Protein AF-A0A812WI68-F1 (afdb_monomer_lite)

Organism: Symbiodinium pilosum (NCBI:txid2952)

Sequence (300 aa):
MTSKKSSVKVHDEKVVPFPKALSELQQVAQLTFKVDKMKLWHHGEHEIKFSKDYDRVRDGDLVEVWTNKRSPFPNLGSPLMQSTLHADFVHHSSFMPPPKAKKDDGSVLTEDQMNGKFEGATIYKEDYTEKPLSARLNHGSGGPNYAHHFLHHAGNNKFATTYTDHYVRHNLDDKTGPNVDIRSSTLTSMSKGRRFSATSSYDKDFNKASDRPTKIPDRHTGIGNDSTLTNAVRKCPFEAESIYQESYLEHPFCKEPGVKPMGAARGKHAFKGNSEYKEQYYKKGLAPRLRLRHHEQWEF

Foldseek 3Di:
DDDDDDDPDDWDKDKDFDDPFPVVVVVVVCVVVVADDWWKDWVNPDTDDDRVSVVPDDFATEIEIEGDPPPPPPCPDDPDPDDPVRVVDDPPPDDDPPPDDDPCPDDPDDPCNVPDDDPDDDPCVVVPDDDPPDDDDPPDDDPDPPPPDDPDPPPDPPVPDVVCVVDPPPDPPPPPPPPPDDPPPPPDPVNPPDDDPDDDVCCVVPVPPPPPPPPVPPPDPDPPPPDPCPVVNVPDPPPDDDVVVVVDDDDDDDDDPDDDDDDDDDDDDDDPDDDPCVVVDDDDDDRGMYMYIYDYDDDD

Secondary structure (DSSP, 8-state):
------------EEEEE--SSHHHHHHHHHHHHT-SSEEEEETTTEE--SHHHHTT--TT-EEEEEE----------------HHHHS----TT-PPPPPPP---S----HHHHHS---PPPHHHHHT-----------------TTSSSSSS-S--TT--HHHHHS----------S-------S--GGGTT-------HHHHHH---S-------------TT--S--HHHHHS------HHHHH-------PPP--PPPPPP----------HHHHH-S-PPPPPEEEEEEE-PPP-

pLDDT: mean 71.54, std 14.95, range [44.5, 97.5]

Structure (mmCIF, N/CA/C/O backbone):
data_AF-A0A812WI68-F1
#
_entry.id   AF-A0A812WI68-F1
#
loop_
_atom_site.group_PDB
_atom_site.id
_atom_site.type_symbol
_atom_site.label_atom_id
_atom_site.label_alt_id
_atom_site.label_comp_id
_atom_site.label_asym_id
_atom_site.label_entity_id
_atom_site.label_seq_id
_atom_site.pdbx_PDB_ins_code
_atom_site.Cartn_x
_atom_site.Cartn_y
_atom_site.Cartn_z
_atom_site.occupancy
_atom_site.B_iso_or_equiv
_atom_site.auth_seq_id
_atom_site.auth_comp_id
_atom_site.auth_asym_id
_atom_site.auth_atom_id
_atom_site.pdbx_PDB_model_num
ATOM 1 N N . MET A 1 1 ? 44.851 -37.073 -11.413 1.00 44.50 1 MET A N 1
ATOM 2 C CA . MET A 1 1 ? 44.283 -36.112 -12.383 1.00 44.50 1 MET A CA 1
ATOM 3 C C . MET A 1 1 ? 42.857 -35.788 -11.961 1.00 44.50 1 MET A C 1
ATOM 5 O O . MET A 1 1 ? 41.960 -36.581 -12.206 1.00 44.50 1 MET A O 1
ATOM 9 N N . THR A 1 2 ? 42.648 -34.695 -11.230 1.00 50.72 2 THR A N 1
ATOM 10 C CA . THR A 1 2 ? 41.312 -34.275 -10.783 1.00 50.72 2 THR A CA 1
ATOM 11 C C . THR A 1 2 ? 40.664 -33.422 -11.872 1.00 50.72 2 THR A C 1
ATOM 13 O O . THR A 1 2 ? 41.116 -32.321 -12.178 1.00 50.72 2 THR A O 1
ATOM 16 N N . SER A 1 3 ? 39.622 -33.964 -12.502 1.00 47.12 3 SER A N 1
ATOM 17 C CA . SER A 1 3 ? 38.819 -33.258 -13.501 1.00 47.12 3 SER A CA 1
ATOM 18 C C . SER A 1 3 ? 38.067 -32.106 -12.829 1.00 47.12 3 SER A C 1
ATOM 20 O O . SER A 1 3 ? 37.168 -32.327 -12.014 1.00 47.12 3 SER A O 1
ATOM 22 N N . LYS A 1 4 ? 38.461 -30.863 -13.131 1.00 59.62 4 LYS A N 1
ATOM 23 C CA . LYS A 1 4 ? 37.708 -29.667 -12.744 1.00 59.62 4 LYS A CA 1
ATOM 24 C C . LYS A 1 4 ? 36.431 -29.633 -13.583 1.00 59.62 4 LYS A C 1
ATOM 26 O O . LYS A 1 4 ? 36.473 -29.263 -14.751 1.00 59.62 4 LYS A O 1
ATOM 31 N N . LYS A 1 5 ? 35.295 -30.014 -12.994 1.00 59.34 5 LYS A N 1
ATOM 32 C CA . LYS A 1 5 ? 33.974 -29.743 -13.575 1.00 59.34 5 LYS A CA 1
ATOM 33 C C . LYS A 1 5 ? 33.794 -28.225 -13.638 1.00 59.34 5 LYS A C 1
ATOM 35 O O . LYS A 1 5 ? 33.618 -27.585 -12.604 1.00 59.34 5 LYS A O 1
ATOM 40 N N . SER A 1 6 ? 33.868 -27.645 -14.832 1.00 59.16 6 SER A N 1
ATOM 41 C CA . SER A 1 6 ? 33.444 -26.269 -15.069 1.00 59.16 6 SER A CA 1
ATOM 42 C C . SER A 1 6 ? 31.931 -26.204 -14.867 1.00 59.16 6 SER A C 1
ATOM 44 O O . SER A 1 6 ? 31.157 -26.711 -15.676 1.00 59.16 6 SER A O 1
ATOM 46 N N . SER A 1 7 ? 31.481 -25.621 -13.754 1.00 61.16 7 SER A N 1
ATOM 47 C CA . SER A 1 7 ? 30.063 -25.308 -13.602 1.00 61.16 7 SER A CA 1
ATOM 48 C C . SER A 1 7 ? 29.726 -24.205 -14.601 1.00 61.16 7 SER A C 1
ATOM 50 O O . SER A 1 7 ? 30.165 -23.063 -14.439 1.00 61.16 7 SER A O 1
ATOM 52 N N . VAL A 1 8 ? 28.978 -24.539 -15.647 1.00 66.06 8 VAL A N 1
ATOM 53 C CA . VAL A 1 8 ? 28.403 -23.540 -16.546 1.00 66.06 8 VAL A CA 1
ATOM 54 C C . VAL A 1 8 ? 27.404 -22.735 -15.719 1.00 66.06 8 VAL A C 1
ATOM 56 O O . VAL A 1 8 ? 26.357 -23.251 -15.331 1.00 66.06 8 VAL A O 1
ATOM 59 N N . LYS A 1 9 ? 27.753 -21.492 -15.378 1.00 66.12 9 LYS A N 1
ATOM 60 C CA . LYS A 1 9 ? 26.816 -20.576 -14.730 1.00 66.12 9 LYS A CA 1
ATOM 61 C C . LYS A 1 9 ? 25.792 -20.163 -15.780 1.00 66.12 9 LYS A C 1
ATOM 63 O O . LYS A 1 9 ? 26.144 -19.572 -16.799 1.00 66.12 9 LYS A O 1
ATOM 68 N N . VAL A 1 10 ? 24.537 -20.522 -15.547 1.00 69.88 10 VAL A N 1
ATOM 69 C CA . VAL A 1 10 ? 23.414 -20.017 -16.334 1.00 69.88 10 VAL A CA 1
ATOM 70 C C . VAL A 1 10 ? 23.259 -18.549 -15.955 1.00 69.88 10 VAL A C 1
ATOM 72 O O . VAL A 1 10 ? 23.038 -18.234 -14.790 1.00 69.88 10 VAL A O 1
ATOM 75 N N . HIS A 1 11 ? 23.470 -17.652 -16.913 1.00 78.00 11 HIS A N 1
ATOM 76 C CA . HIS A 1 11 ? 23.227 -16.231 -16.708 1.00 78.00 11 HIS A CA 1
ATOM 77 C C . HIS A 1 11 ? 21.769 -15.928 -17.028 1.00 78.00 11 HIS A C 1
ATOM 79 O O . HIS A 1 11 ? 21.289 -16.307 -18.096 1.00 78.00 11 HIS A O 1
ATOM 85 N N . ASP A 1 12 ? 21.093 -15.208 -16.138 1.00 85.31 12 ASP A N 1
ATOM 86 C CA . ASP A 1 12 ? 19.745 -14.717 -16.399 1.00 85.31 12 ASP A CA 1
ATOM 87 C C . ASP A 1 12 ? 19.811 -13.600 -17.452 1.00 85.31 12 ASP A C 1
ATOM 89 O O . ASP A 1 12 ? 20.224 -12.469 -17.169 1.00 85.31 12 ASP A O 1
ATOM 93 N N . GLU A 1 13 ? 19.430 -13.932 -18.686 1.00 89.44 13 GLU A N 1
ATOM 94 C CA . GLU A 1 13 ? 19.264 -12.990 -19.794 1.00 89.44 13 GLU A CA 1
ATOM 95 C C . GLU A 1 13 ? 17.787 -12.602 -19.919 1.00 89.44 13 GLU A C 1
ATOM 97 O O . GLU A 1 13 ? 16.899 -13.455 -19.983 1.00 89.44 13 GLU A O 1
ATOM 102 N N . LYS A 1 14 ? 17.504 -11.299 -19.942 1.00 91.44 14 LYS A N 1
ATOM 103 C CA . LYS A 1 14 ? 16.152 -10.750 -20.050 1.00 91.44 14 LYS A CA 1
ATOM 104 C C . LYS A 1 14 ? 16.095 -9.694 -21.140 1.00 91.44 14 LYS A C 1
ATOM 106 O O . LYS A 1 14 ? 16.898 -8.769 -21.170 1.00 91.44 14 LYS A O 1
ATOM 111 N N . VAL A 1 15 ? 15.116 -9.823 -22.028 1.00 91.06 15 VAL A N 1
ATOM 112 C CA . VAL A 1 15 ? 14.881 -8.869 -23.116 1.00 91.06 15 VAL A CA 1
ATOM 113 C C . VAL A 1 15 ? 13.915 -7.791 -22.635 1.00 91.06 15 VAL A C 1
ATOM 115 O O . VAL A 1 15 ? 12.835 -8.100 -22.135 1.00 91.06 15 VAL A O 1
ATOM 118 N N . VAL A 1 16 ? 14.301 -6.531 -22.790 1.00 91.56 16 VAL A N 1
ATOM 119 C CA . VAL A 1 16 ? 13.611 -5.356 -22.249 1.00 91.56 16 VAL A CA 1
ATOM 120 C C . VAL A 1 16 ? 13.379 -4.338 -23.374 1.00 91.56 16 VAL A C 1
ATOM 122 O O . VAL A 1 16 ? 14.219 -4.244 -24.265 1.00 91.56 16 VAL A O 1
ATOM 125 N N . PRO A 1 17 ? 12.263 -3.580 -23.400 1.00 89.88 17 PRO A N 1
ATOM 126 C CA . PRO A 1 17 ? 12.090 -2.482 -24.356 1.00 89.88 17 PRO A CA 1
ATOM 127 C C . PRO A 1 17 ? 13.227 -1.455 -24.261 1.00 89.88 17 PRO A C 1
ATOM 129 O O . PRO A 1 17 ? 13.708 -1.166 -23.167 1.00 89.88 17 PRO A O 1
ATOM 132 N N . PHE A 1 18 ? 13.645 -0.900 -25.399 1.00 93.19 18 PHE A N 1
ATOM 133 C CA . PHE A 1 18 ? 14.723 0.087 -25.461 1.00 93.19 18 PHE A CA 1
ATOM 134 C C . PHE A 1 18 ? 14.308 1.388 -24.738 1.00 93.19 18 PHE A C 1
ATOM 136 O O . PHE A 1 18 ? 13.353 2.043 -25.171 1.00 93.19 18 PHE A O 1
ATOM 143 N N . PRO A 1 19 ? 14.980 1.764 -23.636 1.00 93.06 19 PRO A N 1
ATOM 144 C CA . PRO A 1 19 ? 14.669 2.972 -22.883 1.00 93.06 19 PRO A CA 1
ATOM 145 C C . PRO A 1 19 ? 15.077 4.239 -23.642 1.00 93.06 19 PRO A C 1
ATOM 147 O O . PRO A 1 19 ? 15.980 4.231 -24.480 1.00 93.06 19 PRO A O 1
ATOM 150 N N . LYS A 1 20 ? 14.432 5.365 -23.334 1.00 94.00 20 LYS A N 1
ATOM 151 C CA . LYS A 1 20 ? 14.778 6.665 -23.933 1.00 94.00 20 LYS A CA 1
ATOM 152 C C . LYS A 1 20 ? 15.934 7.348 -23.208 1.00 94.00 20 LYS A C 1
ATOM 154 O O . LYS A 1 20 ? 16.618 8.170 -23.809 1.00 94.00 20 LYS A O 1
ATOM 159 N N . ALA A 1 21 ? 16.140 7.023 -21.933 1.00 96.62 21 ALA A N 1
ATOM 160 C CA . ALA A 1 21 ? 17.147 7.648 -21.084 1.00 96.62 21 ALA A CA 1
ATOM 161 C C . ALA A 1 21 ? 17.881 6.630 -20.201 1.00 96.62 21 ALA A C 1
ATOM 163 O O . ALA A 1 21 ? 17.346 5.578 -19.846 1.00 96.62 21 ALA A O 1
ATOM 164 N N . LEU A 1 22 ? 19.093 6.989 -19.766 1.00 96.25 22 LEU A N 1
ATOM 165 C CA . LEU A 1 22 ? 19.898 6.168 -18.858 1.00 96.25 22 LEU A CA 1
ATOM 166 C C . LEU A 1 22 ? 19.190 5.896 -17.519 1.00 96.25 22 LEU A C 1
ATOM 168 O O . LEU A 1 22 ? 19.299 4.798 -16.982 1.00 96.25 22 LEU A O 1
ATOM 172 N N . SER A 1 23 ? 18.448 6.870 -16.987 1.00 96.69 23 SER A N 1
ATOM 173 C CA . SER A 1 23 ? 17.676 6.706 -15.748 1.00 96.69 23 SER A CA 1
ATOM 174 C C . SER A 1 23 ? 16.586 5.640 -15.884 1.00 96.69 23 SER A C 1
ATOM 176 O O . SER A 1 23 ? 16.382 4.855 -14.961 1.00 96.69 23 SER A O 1
ATOM 178 N N . GLU A 1 24 ? 15.931 5.562 -17.046 1.00 96.06 24 GLU A N 1
ATOM 179 C CA . GLU A 1 24 ? 14.948 4.517 -17.346 1.00 96.06 24 GLU A CA 1
ATOM 180 C C . GLU A 1 24 ? 15.627 3.148 -17.451 1.00 96.06 24 GLU A C 1
ATOM 182 O O . GLU A 1 24 ? 15.147 2.187 -16.854 1.00 96.06 24 GLU A O 1
ATOM 187 N N . LEU A 1 25 ? 16.779 3.054 -18.136 1.00 95.94 25 LEU A N 1
ATOM 188 C CA . LEU A 1 25 ? 17.563 1.812 -18.190 1.00 95.94 25 LEU A CA 1
ATOM 189 C C . LEU A 1 25 ? 17.926 1.331 -16.782 1.00 95.94 25 LEU A C 1
ATOM 191 O O . LEU A 1 25 ? 17.786 0.147 -16.470 1.00 95.94 25 LEU A O 1
ATOM 195 N N . GLN A 1 26 ? 18.366 2.258 -15.928 1.00 95.75 26 GLN A N 1
ATOM 196 C CA . GLN A 1 26 ? 18.709 1.961 -14.546 1.00 95.75 26 GLN A CA 1
ATOM 197 C C . GLN A 1 26 ? 17.484 1.483 -13.760 1.00 95.75 26 GLN A C 1
ATOM 199 O O . GLN A 1 26 ? 17.531 0.432 -13.130 1.00 95.75 26 GLN A O 1
ATOM 204 N N . GLN A 1 27 ? 16.358 2.186 -13.842 1.00 95.69 27 GLN A N 1
ATOM 205 C CA . GLN A 1 27 ? 15.135 1.783 -13.150 1.00 95.69 27 GLN A CA 1
ATOM 206 C C . GLN A 1 27 ? 14.653 0.400 -13.604 1.00 95.69 27 GLN A C 1
ATOM 208 O O . GLN A 1 27 ? 14.297 -0.441 -12.775 1.00 95.69 27 GLN A O 1
ATOM 213 N N . VAL A 1 28 ? 14.669 0.129 -14.911 1.00 95.50 28 VAL A N 1
ATOM 214 C CA . VAL A 1 28 ? 14.217 -1.160 -15.435 1.00 95.50 28 VAL A CA 1
ATOM 215 C C . VAL A 1 28 ? 15.160 -2.285 -15.020 1.00 95.50 28 VAL A C 1
ATOM 217 O O . VAL A 1 28 ? 14.680 -3.330 -14.579 1.00 95.50 28 VAL A O 1
ATOM 220 N N . ALA A 1 29 ? 16.477 -2.087 -15.079 1.00 93.88 29 ALA A N 1
ATOM 221 C CA . ALA A 1 29 ? 17.431 -3.070 -14.569 1.00 93.88 29 ALA A CA 1
ATOM 222 C C . ALA A 1 29 ? 17.267 -3.290 -13.050 1.00 93.88 29 ALA A C 1
ATOM 224 O O . ALA A 1 29 ? 17.263 -4.439 -12.600 1.00 93.88 29 ALA A O 1
ATOM 225 N N . GLN A 1 30 ? 17.018 -2.227 -12.275 1.00 93.81 30 GLN A N 1
ATOM 226 C CA . GLN A 1 30 ? 16.765 -2.297 -10.833 1.00 93.81 30 GLN A CA 1
ATOM 227 C C . GLN A 1 30 ? 15.534 -3.152 -10.511 1.00 93.81 30 GLN A C 1
ATOM 229 O O . GLN A 1 30 ? 15.605 -4.055 -9.680 1.00 93.81 30 GLN A O 1
ATOM 234 N N . LEU A 1 31 ? 14.417 -2.913 -11.205 1.00 92.75 31 LEU A N 1
ATOM 235 C CA . LEU A 1 31 ? 13.175 -3.676 -11.040 1.00 92.75 31 LEU A CA 1
ATOM 236 C C . LEU A 1 31 ? 13.328 -5.129 -11.504 1.00 92.75 31 LEU A C 1
ATOM 238 O O . LEU A 1 31 ? 12.802 -6.052 -10.882 1.00 92.75 31 LEU A O 1
ATOM 242 N N . THR A 1 32 ? 14.071 -5.334 -12.589 1.00 93.06 32 THR A N 1
ATOM 243 C CA . THR A 1 32 ? 14.237 -6.640 -13.233 1.00 93.06 32 THR A CA 1
ATOM 244 C C . THR A 1 32 ? 15.097 -7.599 -12.409 1.00 93.06 32 THR A C 1
ATOM 246 O O . THR A 1 32 ? 14.813 -8.804 -12.388 1.00 93.06 32 THR A O 1
ATOM 249 N N . PHE A 1 33 ? 16.130 -7.076 -11.742 1.00 91.00 33 PHE A N 1
ATOM 250 C CA . PHE A 1 33 ? 17.094 -7.856 -10.957 1.00 91.00 33 PHE A CA 1
ATOM 251 C C . PHE A 1 33 ? 16.999 -7.619 -9.440 1.00 91.00 33 PHE A C 1
ATOM 253 O O . PHE A 1 33 ? 17.709 -8.280 -8.690 1.00 91.00 33 PHE A O 1
ATOM 260 N N . LYS A 1 34 ? 16.103 -6.733 -8.978 1.00 90.50 34 LYS A N 1
ATOM 261 C CA . LYS A 1 34 ? 15.856 -6.411 -7.557 1.00 90.50 34 LYS A CA 1
ATOM 262 C C . LYS A 1 34 ? 17.136 -6.035 -6.794 1.00 90.50 34 LYS A C 1
ATOM 264 O O . LYS A 1 34 ? 17.417 -6.583 -5.731 1.00 90.50 34 LYS A O 1
ATOM 269 N N . VAL A 1 35 ? 17.926 -5.120 -7.354 1.00 88.31 35 VAL A N 1
ATOM 270 C CA . VAL A 1 35 ? 19.256 -4.751 -6.834 1.00 88.31 35 VAL A CA 1
ATOM 271 C C . VAL A 1 35 ? 19.379 -3.258 -6.573 1.00 88.31 35 VAL A C 1
ATOM 273 O O . VAL A 1 35 ? 19.146 -2.470 -7.470 1.00 88.31 35 VAL A O 1
ATOM 276 N N . ASP A 1 36 ? 19.804 -2.855 -5.374 1.00 84.88 36 ASP A N 1
ATOM 277 C CA . ASP A 1 36 ? 19.891 -1.428 -5.009 1.00 84.88 36 ASP A CA 1
ATOM 278 C C . ASP A 1 36 ? 21.112 -0.713 -5.598 1.00 84.88 36 ASP A C 1
ATOM 280 O O . ASP A 1 36 ? 21.063 0.474 -5.913 1.00 84.88 36 ASP A O 1
ATOM 284 N N . LYS A 1 37 ? 22.236 -1.424 -5.728 1.00 89.06 37 LYS A N 1
ATOM 285 C CA . LYS A 1 37 ? 23.489 -0.885 -6.267 1.00 89.06 37 LYS A CA 1
ATOM 286 C C . LYS A 1 37 ? 23.975 -1.770 -7.402 1.00 89.06 37 LYS A C 1
ATOM 288 O O . LYS A 1 37 ? 24.308 -2.937 -7.194 1.00 89.06 37 LYS A O 1
ATOM 293 N N . MET A 1 38 ? 24.066 -1.190 -8.590 1.00 92.81 38 MET A N 1
ATOM 294 C CA . MET A 1 38 ? 24.510 -1.882 -9.793 1.00 92.81 38 MET A CA 1
ATOM 295 C C . MET A 1 38 ? 25.412 -0.995 -10.645 1.00 92.81 38 MET A C 1
ATOM 297 O O . MET A 1 38 ? 25.380 0.232 -10.547 1.00 92.81 38 MET A O 1
ATOM 301 N N . LYS A 1 39 ? 26.208 -1.644 -11.487 1.00 95.00 39 LYS A N 1
ATOM 302 C CA . LYS A 1 39 ? 26.981 -1.031 -12.561 1.00 95.00 39 LYS A CA 1
ATOM 303 C C . LYS A 1 39 ? 26.503 -1.619 -13.877 1.00 95.00 39 LYS A C 1
ATOM 305 O O . LYS A 1 39 ? 26.278 -2.824 -13.962 1.00 95.00 39 LYS A O 1
ATOM 310 N N . LEU A 1 40 ? 26.335 -0.774 -14.881 1.00 95.81 40 LEU A N 1
ATOM 311 C CA . LEU A 1 40 ? 25.913 -1.190 -16.212 1.00 95.81 40 LEU A CA 1
ATOM 312 C C . LEU A 1 40 ? 27.133 -1.193 -17.123 1.00 95.81 40 LEU A C 1
ATOM 314 O O . LEU A 1 40 ? 27.884 -0.221 -17.130 1.00 95.81 40 LEU A O 1
ATOM 318 N N . TRP A 1 41 ? 27.322 -2.269 -17.875 1.00 96.56 41 TRP A N 1
ATOM 319 C CA . TRP A 1 41 ? 28.417 -2.410 -18.828 1.00 96.56 41 TRP A CA 1
ATOM 320 C C . TRP A 1 41 ? 27.862 -2.685 -20.218 1.00 96.56 41 TRP A C 1
ATOM 322 O O . TRP A 1 41 ? 27.062 -3.598 -20.404 1.00 96.56 41 TRP A O 1
ATOM 332 N N . HIS A 1 42 ? 28.286 -1.907 -21.205 1.00 95.94 42 HIS A N 1
ATOM 333 C CA . HIS A 1 42 ? 27.976 -2.153 -22.611 1.00 95.94 42 HIS A CA 1
ATOM 334 C C . HIS A 1 42 ? 28.989 -3.154 -23.170 1.00 95.94 42 HIS A C 1
ATOM 336 O O . HIS A 1 42 ? 30.194 -2.903 -23.095 1.00 95.94 42 HIS A O 1
ATOM 342 N N . HIS A 1 43 ? 28.511 -4.311 -23.645 1.00 91.50 43 HIS A N 1
ATOM 343 C CA . HIS A 1 43 ? 29.341 -5.415 -24.162 1.00 91.50 43 HIS A CA 1
ATOM 344 C C . HIS A 1 43 ? 30.486 -5.887 -23.238 1.00 91.50 43 HIS A C 1
ATOM 346 O O . HIS A 1 43 ? 31.445 -6.490 -23.704 1.00 91.50 43 HIS A O 1
ATOM 352 N N . GLY A 1 44 ? 30.407 -5.613 -21.932 1.00 88.12 44 GLY A N 1
ATOM 353 C CA . GLY A 1 44 ? 31.467 -5.948 -20.974 1.00 88.12 44 GLY A CA 1
ATOM 354 C C . GLY A 1 44 ? 32.729 -5.073 -21.060 1.00 88.12 44 GLY A C 1
ATOM 355 O O . GLY A 1 44 ? 33.654 -5.285 -20.280 1.00 88.12 44 GLY A O 1
ATOM 356 N N . GLU A 1 45 ? 32.782 -4.074 -21.949 1.00 92.25 45 GLU A N 1
ATOM 357 C CA . GLU A 1 45 ? 33.978 -3.238 -22.167 1.00 92.25 45 GLU A CA 1
ATOM 358 C C . GLU A 1 45 ? 33.862 -1.843 -21.541 1.00 92.25 45 GLU A C 1
ATOM 360 O O . GLU A 1 45 ? 34.835 -1.309 -21.002 1.00 92.25 45 GLU A O 1
ATOM 365 N N . HIS A 1 46 ? 32.671 -1.240 -21.593 1.00 95.94 46 HIS A N 1
ATOM 366 C CA . HIS A 1 46 ? 32.468 0.151 -21.191 1.00 95.94 46 HIS A CA 1
ATOM 367 C C . HIS A 1 46 ? 31.412 0.289 -20.094 1.00 95.94 46 HIS A C 1
ATOM 369 O O . HIS A 1 46 ? 30.245 -0.040 -20.294 1.00 95.94 46 HIS A O 1
ATOM 375 N N . GLU A 1 47 ? 31.817 0.821 -18.938 1.00 96.50 47 GLU A N 1
ATOM 376 C CA . GLU A 1 47 ? 30.904 1.141 -17.838 1.00 96.50 47 GLU A CA 1
ATOM 377 C C . GLU A 1 47 ? 30.059 2.374 -18.200 1.00 96.50 47 GLU A C 1
ATOM 379 O O . GLU A 1 47 ? 30.591 3.466 -18.403 1.00 96.50 47 GLU A O 1
ATOM 384 N N . ILE A 1 48 ? 28.737 2.209 -18.252 1.00 96.94 48 ILE A N 1
ATOM 385 C CA . ILE A 1 48 ? 27.778 3.274 -18.555 1.00 96.94 48 ILE A CA 1
ATOM 386 C C . ILE A 1 48 ? 27.494 4.046 -17.261 1.00 96.94 48 ILE A C 1
ATOM 388 O O . ILE A 1 48 ? 26.680 3.614 -16.436 1.00 96.94 48 ILE A O 1
ATOM 392 N N . LYS A 1 49 ? 28.170 5.183 -17.060 1.00 96.12 49 LYS A N 1
ATOM 393 C CA . LYS A 1 49 ? 27.990 6.029 -15.860 1.00 96.12 49 LYS A CA 1
ATOM 394 C C . LYS A 1 49 ? 27.167 7.270 -16.140 1.00 96.12 49 LYS A C 1
ATOM 396 O O . LYS A 1 49 ? 26.351 7.667 -15.310 1.00 96.12 49 LYS A O 1
ATOM 401 N N . PHE A 1 50 ? 27.408 7.895 -17.284 1.00 97.50 50 PHE A N 1
ATOM 402 C CA . PHE A 1 50 ? 26.845 9.188 -17.635 1.00 97.50 50 PHE A CA 1
ATOM 403 C C . PHE A 1 50 ? 25.922 9.064 -18.844 1.00 97.50 50 PHE A C 1
ATOM 405 O O . PHE A 1 50 ? 26.041 8.145 -19.649 1.00 97.50 50 PHE A O 1
ATOM 412 N N . SER A 1 51 ? 25.027 10.040 -19.024 1.00 96.62 51 SER A N 1
ATOM 413 C CA . SER A 1 51 ? 24.102 10.051 -20.168 1.00 96.62 51 SER A CA 1
ATOM 414 C C . SER A 1 51 ? 24.819 9.994 -21.522 1.00 96.62 51 SER A C 1
ATOM 416 O O . SER A 1 51 ? 24.285 9.417 -22.454 1.00 96.62 51 SER A O 1
ATOM 418 N N . LYS A 1 52 ? 26.040 10.537 -21.624 1.00 96.31 52 LYS A N 1
ATOM 419 C CA . LYS A 1 52 ? 26.852 10.497 -22.855 1.00 96.31 52 LYS A CA 1
ATOM 420 C C . LYS A 1 52 ? 27.331 9.087 -23.219 1.00 96.31 52 LYS A C 1
ATOM 422 O O . LYS A 1 52 ? 27.586 8.809 -24.384 1.00 96.31 52 LYS A O 1
ATOM 427 N N . ASP A 1 53 ? 27.468 8.205 -22.230 1.00 95.50 53 ASP A N 1
ATOM 428 C CA . ASP A 1 53 ? 27.869 6.813 -22.455 1.00 95.50 53 ASP A CA 1
ATOM 429 C C . ASP A 1 53 ? 26.692 6.004 -23.023 1.00 95.50 53 ASP A C 1
ATOM 431 O O . ASP A 1 53 ? 26.890 5.051 -23.773 1.00 95.50 53 ASP A O 1
ATOM 435 N N . TYR A 1 54 ? 25.462 6.423 -22.702 1.00 96.62 54 TYR A N 1
ATOM 436 C CA . TYR A 1 54 ? 24.226 5.799 -23.168 1.00 96.62 54 TYR A CA 1
ATOM 437 C C . TYR A 1 54 ? 23.977 6.010 -24.667 1.00 96.62 54 TYR A C 1
ATOM 439 O O . TYR A 1 54 ? 23.430 5.124 -25.315 1.00 96.62 54 TYR A O 1
ATOM 447 N N . ASP A 1 55 ? 24.452 7.117 -25.247 1.00 95.50 55 ASP A N 1
ATOM 448 C CA . ASP A 1 55 ? 24.297 7.420 -26.682 1.00 95.50 55 ASP A CA 1
ATOM 449 C C . ASP A 1 55 ? 24.962 6.374 -27.602 1.00 95.50 55 ASP A C 1
ATOM 451 O O . ASP A 1 55 ? 24.684 6.312 -28.801 1.00 95.50 55 ASP A O 1
ATOM 455 N N . ARG A 1 56 ? 25.859 5.545 -27.053 1.00 94.44 56 ARG A N 1
ATOM 456 C CA . ARG A 1 56 ? 26.532 4.454 -27.774 1.00 94.44 56 ARG A CA 1
ATOM 457 C C . ARG A 1 56 ? 25.714 3.165 -27.819 1.00 94.44 56 ARG A C 1
ATOM 459 O O . ARG A 1 56 ? 26.025 2.301 -28.635 1.00 94.44 56 ARG A O 1
ATOM 466 N N . VAL A 1 57 ? 24.699 3.043 -26.967 1.00 95.75 57 VAL A N 1
ATOM 467 C CA . VAL A 1 57 ? 23.849 1.857 -26.866 1.00 95.75 57 VAL A CA 1
ATOM 468 C C . VAL A 1 57 ? 22.815 1.890 -27.988 1.00 95.75 57 VAL A C 1
ATOM 470 O O . VAL A 1 57 ? 22.071 2.859 -28.140 1.00 95.75 57 VAL A O 1
ATOM 473 N N . ARG A 1 58 ? 22.762 0.826 -28.786 1.00 95.94 58 ARG A N 1
ATOM 474 C CA . ARG A 1 58 ? 21.826 0.659 -29.900 1.00 95.94 58 ARG A CA 1
ATOM 475 C C . ARG A 1 58 ? 20.796 -0.419 -29.609 1.00 95.94 58 ARG A C 1
ATOM 477 O O . ARG A 1 58 ? 20.929 -1.228 -28.694 1.00 95.94 58 ARG A O 1
ATOM 484 N N . ASP A 1 59 ? 19.734 -0.404 -30.403 1.00 91.81 59 ASP A N 1
ATOM 485 C CA . ASP A 1 59 ? 18.729 -1.455 -30.382 1.00 91.81 59 ASP A CA 1
ATOM 486 C C . ASP A 1 59 ? 19.367 -2.827 -30.661 1.00 91.81 59 ASP A C 1
ATOM 488 O O . ASP A 1 59 ? 20.120 -2.981 -31.623 1.00 91.81 59 ASP A O 1
ATOM 492 N N . GLY A 1 60 ? 19.066 -3.815 -29.818 1.00 91.19 60 GLY A N 1
ATOM 493 C CA . GLY A 1 60 ? 19.645 -5.156 -29.874 1.00 91.19 60 GLY A CA 1
ATOM 494 C C . GLY A 1 60 ? 20.949 -5.351 -29.096 1.00 91.19 60 GLY A C 1
ATOM 495 O O . GLY A 1 60 ? 21.376 -6.501 -28.960 1.00 91.19 60 GLY A O 1
ATOM 496 N N . ASP A 1 61 ? 21.553 -4.291 -28.552 1.00 95.25 61 ASP A N 1
ATOM 497 C CA . ASP A 1 61 ? 22.810 -4.402 -27.809 1.00 95.25 61 ASP A CA 1
ATOM 498 C C . ASP A 1 61 ? 22.645 -5.140 -26.471 1.00 95.25 61 ASP A C 1
ATOM 500 O O . ASP A 1 61 ? 21.569 -5.177 -25.853 1.00 95.25 61 ASP A O 1
ATOM 504 N N . LEU A 1 62 ? 23.758 -5.725 -26.016 1.00 93.75 62 LEU A N 1
ATOM 505 C CA . LEU A 1 62 ? 23.852 -6.418 -24.737 1.00 93.75 62 LEU A CA 1
ATOM 506 C C . LEU A 1 62 ? 24.378 -5.464 -23.662 1.00 93.75 62 LEU A C 1
ATOM 508 O O . LEU A 1 62 ? 25.513 -4.983 -23.738 1.00 93.75 62 LEU A O 1
ATOM 512 N N . VAL A 1 63 ? 23.567 -5.253 -22.628 1.00 95.69 63 VAL A N 1
ATOM 513 C CA . VAL A 1 63 ? 23.972 -4.529 -21.422 1.00 95.69 63 VAL A CA 1
ATOM 514 C C . VAL A 1 63 ? 24.092 -5.518 -20.270 1.00 95.69 63 VAL A C 1
ATOM 516 O O . VAL A 1 63 ? 23.125 -6.164 -19.861 1.00 95.69 63 VAL A O 1
ATOM 519 N N . GLU A 1 64 ? 25.294 -5.634 -19.728 1.00 94.44 64 GLU A N 1
ATOM 520 C CA . GLU A 1 64 ? 25.563 -6.462 -18.565 1.00 94.44 64 GLU A CA 1
ATOM 521 C C . GLU A 1 64 ? 25.309 -5.679 -17.279 1.00 94.44 64 GLU A C 1
ATOM 523 O O . GLU A 1 64 ? 25.832 -4.580 -17.072 1.00 94.44 64 GLU A O 1
ATOM 528 N N . VAL A 1 65 ? 24.516 -6.264 -16.386 1.00 94.25 65 VAL A N 1
ATOM 529 C CA . VAL A 1 65 ? 24.211 -5.697 -15.073 1.00 94.25 65 VAL A CA 1
ATOM 530 C C . VAL A 1 65 ? 25.107 -6.363 -14.044 1.00 94.25 65 VAL A C 1
ATOM 532 O O . VAL A 1 65 ? 24.927 -7.531 -13.691 1.00 94.25 65 VAL A O 1
ATOM 535 N N . TRP A 1 66 ? 26.079 -5.600 -13.561 1.00 91.38 66 TRP A N 1
ATOM 536 C CA . TRP A 1 66 ? 27.037 -6.023 -12.554 1.00 91.38 66 TRP A CA 1
ATOM 537 C C . TRP A 1 66 ? 26.536 -5.587 -11.183 1.00 91.38 66 TRP A C 1
ATOM 539 O O . TRP A 1 66 ? 26.464 -4.397 -10.866 1.00 91.38 66 TRP A O 1
ATOM 549 N N . THR A 1 67 ? 26.172 -6.557 -10.353 1.00 88.44 67 THR A N 1
ATOM 550 C CA . THR A 1 67 ? 25.665 -6.304 -9.003 1.00 88.44 67 THR A CA 1
ATOM 551 C C . THR A 1 67 ? 26.790 -6.489 -8.004 1.00 88.44 67 THR A C 1
ATOM 553 O O . THR A 1 67 ? 27.393 -7.561 -7.945 1.00 88.44 67 THR A O 1
ATOM 556 N N . ASN A 1 68 ? 27.064 -5.466 -7.197 1.00 79.88 68 ASN A N 1
ATOM 557 C CA . ASN A 1 68 ? 28.056 -5.575 -6.136 1.00 79.88 68 ASN A CA 1
ATOM 558 C C . ASN A 1 68 ? 27.453 -6.429 -5.013 1.00 79.88 68 ASN A C 1
ATOM 560 O O . ASN A 1 68 ? 26.730 -5.912 -4.163 1.00 79.88 68 ASN A O 1
ATOM 564 N N . LYS A 1 69 ? 27.736 -7.737 -5.004 1.00 63.88 69 LYS A N 1
ATOM 565 C CA . LYS A 1 69 ? 27.282 -8.679 -3.966 1.00 63.88 69 LYS A CA 1
ATOM 566 C C . LYS A 1 69 ? 27.997 -8.487 -2.621 1.00 63.88 69 LYS A C 1
ATOM 568 O O . LYS A 1 69 ? 28.118 -9.436 -1.859 1.00 63.88 69 LYS A O 1
ATOM 573 N N . ARG A 1 70 ? 28.427 -7.268 -2.273 1.00 54.88 70 ARG A N 1
ATOM 574 C CA . ARG A 1 70 ? 28.733 -6.976 -0.867 1.00 54.88 70 ARG A CA 1
ATOM 575 C C . ARG A 1 70 ? 27.415 -7.101 -0.131 1.00 54.88 70 ARG A C 1
ATOM 577 O O . ARG A 1 70 ? 26.599 -6.188 -0.232 1.00 54.88 70 ARG A O 1
ATOM 584 N N . SER A 1 71 ? 27.195 -8.261 0.487 1.00 47.06 71 SER A N 1
ATOM 585 C CA . SER A 1 71 ? 25.924 -8.641 1.085 1.00 47.06 71 SER A CA 1
ATOM 586 C C . SER A 1 71 ? 25.400 -7.463 1.904 1.00 47.06 71 SER A C 1
ATOM 588 O O . SER A 1 71 ? 26.016 -7.122 2.923 1.00 47.06 71 SER A O 1
ATOM 590 N N . PRO A 1 72 ? 24.303 -6.803 1.495 1.00 51.84 72 PRO A N 1
ATOM 591 C CA . PRO A 1 72 ? 23.549 -6.074 2.482 1.00 51.84 72 PRO A CA 1
ATOM 592 C C . PRO A 1 72 ? 23.077 -7.176 3.423 1.00 51.84 72 PRO A C 1
ATOM 594 O O . PRO A 1 72 ? 22.507 -8.175 2.979 1.00 51.84 72 PRO A O 1
ATOM 597 N N . PHE A 1 73 ? 23.440 -7.069 4.697 1.00 49.03 73 PHE A N 1
ATOM 598 C CA . PHE A 1 73 ? 22.896 -7.922 5.743 1.00 49.03 73 PHE A CA 1
ATOM 599 C C . PHE A 1 73 ? 21.409 -8.177 5.462 1.00 49.03 73 PHE A C 1
ATOM 601 O O . PHE A 1 73 ? 20.735 -7.235 5.030 1.00 49.03 73 PHE A O 1
ATOM 608 N N . PRO A 1 74 ? 20.908 -9.416 5.630 1.00 48.22 74 PRO A N 1
ATOM 609 C CA . PRO A 1 74 ? 19.517 -9.730 5.345 1.00 48.22 74 PRO A CA 1
ATOM 610 C C . PRO A 1 74 ? 18.647 -8.680 6.026 1.00 48.22 74 PRO A C 1
ATOM 612 O O . PRO A 1 74 ? 18.642 -8.567 7.251 1.00 48.22 74 PRO A O 1
ATOM 615 N N . ASN A 1 75 ? 17.975 -7.873 5.206 1.00 48.16 75 ASN A N 1
ATOM 616 C CA . ASN A 1 75 ? 17.004 -6.881 5.634 1.00 48.16 75 ASN A CA 1
ATOM 617 C C . ASN A 1 75 ? 15.787 -7.669 6.148 1.00 48.16 75 ASN A C 1
ATOM 619 O O . ASN A 1 75 ? 14.770 -7.796 5.469 1.00 48.16 75 ASN A O 1
ATOM 623 N N . LEU A 1 76 ? 15.915 -8.281 7.330 1.00 49.03 76 LEU A N 1
ATOM 624 C CA . LEU A 1 76 ? 14.769 -8.579 8.175 1.00 49.03 76 LEU A CA 1
ATOM 625 C C . LEU A 1 76 ? 14.116 -7.226 8.416 1.00 49.03 76 LEU A C 1
ATOM 627 O O . LEU A 1 76 ? 14.725 -6.369 9.051 1.00 49.03 76 LEU A O 1
ATOM 631 N N . GLY A 1 77 ? 12.955 -7.033 7.788 1.00 46.50 77 GLY A N 1
ATOM 632 C CA . GLY A 1 77 ? 12.269 -5.757 7.676 1.00 46.50 77 GLY A CA 1
ATOM 633 C C . GLY A 1 77 ? 12.387 -4.956 8.958 1.00 46.50 77 GLY A C 1
ATOM 634 O O . GLY A 1 77 ? 11.870 -5.368 9.994 1.00 46.50 77 GLY A O 1
ATOM 635 N N . SER A 1 78 ? 13.093 -3.830 8.872 1.00 49.06 78 SER A N 1
ATOM 636 C CA . SER A 1 78 ? 13.081 -2.815 9.908 1.00 49.06 78 SER A CA 1
ATOM 637 C C . SER A 1 78 ? 11.613 -2.563 10.241 1.00 49.06 78 SER A C 1
ATOM 639 O O . SER A 1 78 ? 10.883 -2.114 9.348 1.00 49.06 78 SER A O 1
ATOM 641 N N . PRO A 1 79 ? 11.136 -2.897 11.453 1.00 52.12 79 PRO A N 1
ATOM 642 C CA . PRO A 1 79 ? 9.794 -2.517 11.836 1.00 52.12 79 PRO A CA 1
ATOM 643 C C . PRO A 1 79 ? 9.758 -1.002 11.677 1.00 52.12 79 PRO A C 1
ATOM 645 O O . PRO A 1 79 ? 10.612 -0.301 12.230 1.00 52.12 79 PRO A O 1
ATOM 648 N N . LEU A 1 80 ? 8.830 -0.495 10.856 1.00 53.75 80 LEU A N 1
ATOM 649 C CA . LEU A 1 80 ? 8.489 0.919 10.922 1.00 53.75 80 LEU A CA 1
ATOM 650 C C . LEU A 1 80 ? 8.340 1.223 12.410 1.00 53.75 80 LEU A C 1
ATOM 652 O O . LEU A 1 80 ? 7.630 0.487 13.096 1.00 53.75 80 LEU A O 1
ATOM 656 N N . MET A 1 81 ? 9.048 2.237 12.908 1.00 53.94 81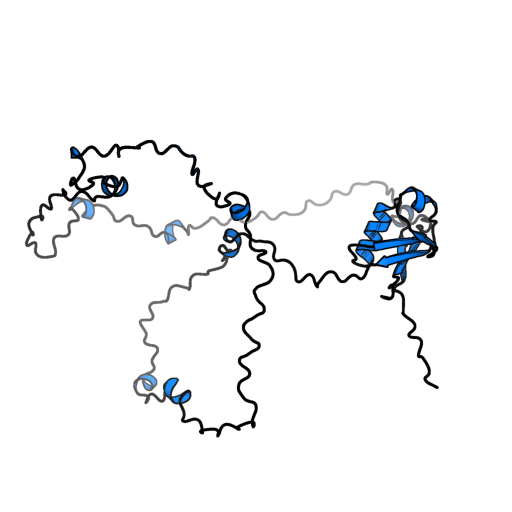 MET A N 1
ATOM 657 C CA . MET A 1 81 ? 8.855 2.736 14.264 1.00 53.94 81 MET A CA 1
ATOM 658 C C . MET A 1 81 ? 7.424 3.270 14.356 1.00 53.94 81 MET A C 1
ATOM 660 O O . MET A 1 81 ? 7.170 4.461 14.198 1.00 53.94 81 MET A O 1
ATOM 664 N N . GLN A 1 82 ? 6.469 2.363 14.530 1.00 53.47 82 GLN A N 1
ATOM 665 C CA . GLN A 1 82 ? 5.125 2.683 14.944 1.00 53.47 82 GLN A CA 1
ATOM 666 C C . GLN A 1 82 ? 5.289 3.256 16.343 1.00 53.47 82 GLN A C 1
ATOM 668 O O . GLN A 1 82 ? 5.905 2.638 17.214 1.00 53.47 82 GLN A O 1
ATOM 673 N N . SER A 1 83 ? 4.834 4.493 16.531 1.00 60.34 83 SER A N 1
ATOM 674 C CA . SER A 1 83 ? 4.812 5.089 17.859 1.00 60.34 83 SER A CA 1
ATOM 675 C C . SER A 1 83 ? 4.015 4.172 18.789 1.00 60.34 83 SER A C 1
ATOM 677 O O . SER A 1 83 ? 3.084 3.496 18.350 1.00 60.34 83 SER A O 1
ATOM 679 N N . THR A 1 84 ? 4.358 4.151 20.076 1.00 64.00 84 THR A N 1
ATOM 680 C CA . THR A 1 84 ? 3.607 3.407 21.107 1.00 64.00 84 THR A CA 1
ATOM 681 C C . THR A 1 84 ? 2.100 3.678 21.025 1.00 64.00 84 THR A C 1
ATOM 683 O O . THR A 1 84 ? 1.285 2.778 21.176 1.00 64.00 84 THR A O 1
ATOM 686 N N . LEU A 1 85 ? 1.735 4.895 20.622 1.00 64.75 85 LEU A N 1
ATOM 687 C CA . LEU A 1 85 ? 0.362 5.337 20.398 1.00 64.75 85 LEU A CA 1
ATOM 688 C C . LEU A 1 85 ? -0.378 4.569 19.280 1.00 64.75 85 LEU A C 1
ATOM 690 O O . LEU A 1 85 ? -1.594 4.479 19.319 1.00 64.75 85 LEU A O 1
ATOM 694 N N . HIS A 1 86 ? 0.310 4.008 18.284 1.00 62.72 86 HIS A N 1
ATOM 695 C CA . HIS A 1 86 ? -0.317 3.147 17.267 1.00 62.72 86 HIS A CA 1
ATOM 696 C C . HIS A 1 86 ? -0.293 1.658 17.634 1.00 62.72 86 HIS A C 1
ATOM 698 O O . HIS A 1 86 ? -1.117 0.906 17.120 1.00 62.72 86 HIS A O 1
ATOM 704 N N . ALA A 1 87 ? 0.619 1.229 18.511 1.00 67.50 87 ALA A N 1
ATOM 705 C CA . ALA A 1 87 ? 0.665 -0.153 18.989 1.00 67.50 87 ALA A CA 1
ATOM 706 C C . ALA A 1 87 ? -0.445 -0.445 20.015 1.00 67.50 87 ALA A C 1
ATOM 708 O O . ALA A 1 87 ? -1.029 -1.526 19.991 1.00 67.50 87 ALA A O 1
ATOM 709 N N . ASP A 1 88 ? -0.771 0.534 20.865 1.00 71.62 88 ASP A N 1
ATOM 710 C CA . ASP A 1 88 ? -1.722 0.346 21.970 1.00 71.62 88 ASP A CA 1
ATOM 711 C C . ASP A 1 88 ? -3.194 0.538 21.559 1.00 71.62 88 ASP A C 1
ATOM 713 O O . ASP A 1 88 ? -4.101 0.076 22.249 1.00 71.62 88 ASP A O 1
ATOM 717 N N . PHE A 1 89 ? -3.457 1.188 20.421 1.00 67.25 89 PHE A N 1
ATOM 718 C CA . PHE A 1 89 ? -4.811 1.458 19.928 1.00 67.25 89 PHE A CA 1
ATOM 719 C C . PHE A 1 89 ? -5.139 0.588 18.715 1.00 67.25 89 PHE A C 1
ATOM 721 O O . PHE A 1 89 ? -5.295 1.064 17.589 1.00 67.25 89 PHE A O 1
ATOM 728 N N . VAL A 1 90 ? -5.271 -0.717 18.948 1.00 71.38 90 VAL A N 1
ATOM 729 C CA . VAL A 1 90 ? -5.848 -1.625 17.954 1.00 71.38 90 VAL A CA 1
ATOM 730 C C . VAL A 1 90 ? -7.360 -1.410 17.926 1.00 71.38 90 VAL A C 1
ATOM 732 O O . VAL A 1 90 ? -8.042 -1.502 18.945 1.00 71.38 90 VAL A O 1
ATOM 735 N N . HIS A 1 91 ? -7.906 -1.114 16.747 1.00 65.44 91 HIS A N 1
ATOM 736 C CA . HIS A 1 91 ? -9.342 -0.928 16.566 1.00 65.44 91 HIS A CA 1
ATOM 737 C C . HIS A 1 91 ? -10.061 -2.271 16.782 1.00 65.44 91 HIS A C 1
ATOM 739 O O . HIS A 1 91 ? -10.151 -3.097 15.876 1.00 65.44 91 HIS A O 1
ATOM 745 N N . HIS A 1 92 ? -10.583 -2.506 17.987 1.00 66.50 92 HIS A N 1
ATOM 746 C CA . HIS A 1 92 ? -11.419 -3.666 18.303 1.00 66.50 92 HIS A CA 1
ATOM 747 C C . HIS A 1 92 ? -12.821 -3.473 17.698 1.00 66.50 92 HIS A C 1
ATOM 749 O O . HIS A 1 92 ? -13.786 -3.184 18.401 1.00 66.50 92 HIS A O 1
ATOM 755 N N . SER A 1 93 ? -12.946 -3.567 16.373 1.00 59.59 93 SER A N 1
ATOM 756 C CA . SER A 1 93 ? -14.181 -3.260 15.632 1.00 59.59 93 SER A CA 1
ATOM 757 C C . SER A 1 93 ? -15.305 -4.300 15.757 1.00 59.59 93 SER A C 1
ATOM 759 O O . SER A 1 93 ? -16.280 -4.224 15.016 1.00 59.59 93 SER A O 1
ATOM 761 N N . SER A 1 94 ? -15.245 -5.253 16.688 1.00 58.56 94 SER A N 1
ATOM 762 C CA . SER A 1 94 ? -16.295 -6.275 16.786 1.00 58.56 94 SER A CA 1
ATOM 763 C C . SER A 1 94 ? -16.397 -6.930 18.162 1.00 58.56 94 SER A C 1
ATOM 765 O O . SER A 1 94 ? -16.337 -8.154 18.277 1.00 58.56 94 SER A O 1
ATOM 767 N N . PHE A 1 95 ? -16.570 -6.141 19.224 1.00 62.97 95 PHE A N 1
ATOM 768 C CA . PHE A 1 95 ? -17.092 -6.709 20.467 1.00 62.97 95 PHE A CA 1
ATOM 769 C C . PHE A 1 95 ? -18.618 -6.789 20.359 1.00 62.97 95 PHE A C 1
ATOM 771 O O . PHE A 1 95 ? -19.318 -5.809 20.609 1.00 62.97 95 PHE A O 1
ATOM 778 N N . MET A 1 96 ? -19.143 -7.944 19.934 1.00 67.69 96 MET A N 1
ATOM 779 C CA . MET A 1 96 ? -20.569 -8.219 20.098 1.00 67.69 96 MET A CA 1
ATOM 780 C C . MET A 1 96 ? -20.822 -8.489 21.585 1.00 67.69 96 MET A C 1
ATOM 782 O O . MET A 1 96 ? -20.264 -9.454 22.114 1.00 67.69 96 MET A O 1
ATOM 786 N N . PRO A 1 97 ? -21.623 -7.663 22.281 1.00 67.19 97 PRO A N 1
ATOM 787 C CA . PRO A 1 97 ? -21.972 -7.949 23.660 1.00 67.19 97 PRO A CA 1
ATOM 788 C C . PRO A 1 97 ? -22.724 -9.287 23.706 1.00 67.19 97 PRO A C 1
ATOM 790 O O . PRO A 1 97 ? -23.605 -9.516 22.870 1.00 67.19 97 PRO A O 1
ATOM 793 N N . PRO A 1 98 ? -22.384 -10.184 24.648 1.00 67.56 98 PRO A N 1
ATOM 794 C CA . PRO A 1 98 ? -23.068 -11.459 24.767 1.00 67.56 98 PRO A CA 1
ATOM 795 C C . PRO A 1 98 ? -24.571 -11.219 24.977 1.00 67.56 98 PRO A C 1
ATOM 797 O O . PRO A 1 98 ? -24.950 -10.288 25.702 1.00 67.56 98 PRO A O 1
ATOM 800 N N . PRO A 1 99 ? -25.442 -12.019 24.335 1.00 70.75 99 PRO A N 1
ATOM 801 C CA . PRO A 1 99 ? -26.880 -11.885 24.503 1.00 70.75 99 PRO A CA 1
ATOM 802 C C . PRO A 1 99 ? -27.228 -12.013 25.988 1.00 70.75 99 PRO A C 1
ATOM 804 O O . PRO A 1 99 ? -26.723 -12.895 26.683 1.00 70.75 99 PRO A O 1
ATOM 807 N N . LYS A 1 100 ? -28.069 -11.095 26.481 1.00 62.16 100 LYS A N 1
ATOM 808 C CA . LYS A 1 100 ? -28.502 -11.060 27.882 1.00 62.16 100 LYS A CA 1
ATOM 809 C C . LYS A 1 100 ? -29.075 -12.428 28.254 1.00 62.16 100 LYS A C 1
ATOM 811 O O . LYS A 1 100 ? -30.027 -12.881 27.619 1.00 62.16 100 LYS A O 1
ATOM 816 N N . ALA A 1 101 ? -28.475 -13.065 29.257 1.00 59.12 101 ALA A N 1
ATOM 817 C CA . ALA A 1 101 ? -28.908 -14.360 29.759 1.00 59.12 101 ALA A CA 1
ATOM 818 C C . ALA A 1 101 ? -30.401 -14.299 30.104 1.00 59.12 101 ALA A C 1
ATOM 820 O O . ALA A 1 101 ? -30.848 -13.398 30.824 1.00 59.12 101 ALA A O 1
ATOM 821 N N . LYS A 1 102 ? -31.180 -15.232 29.551 1.00 65.81 102 LYS A N 1
ATOM 822 C CA . LYS A 1 102 ? -32.551 -15.452 30.005 1.00 65.81 102 LYS A CA 1
ATOM 823 C C . LYS A 1 102 ? -32.474 -15.872 31.475 1.00 65.81 102 LYS A C 1
ATOM 825 O O . LYS A 1 102 ? -31.528 -16.542 31.878 1.00 65.81 102 LYS A O 1
ATOM 830 N N . LYS A 1 103 ? -33.428 -15.413 32.288 1.00 60.12 103 LYS A N 1
ATOM 831 C CA . LYS A 1 103 ? -33.586 -15.904 33.659 1.00 60.12 103 LYS A CA 1
ATOM 832 C C . LYS A 1 103 ? -34.030 -17.359 33.568 1.00 60.12 103 LYS A C 1
ATOM 834 O O . LYS A 1 103 ? -35.216 -17.642 33.429 1.00 60.12 103 LYS A O 1
ATOM 839 N N . ASP A 1 104 ? -33.052 -18.250 33.543 1.00 55.28 104 ASP A N 1
ATOM 840 C CA . ASP A 1 104 ? -33.260 -19.685 33.618 1.00 55.28 104 ASP A CA 1
ATOM 841 C C . ASP A 1 104 ? -33.585 -20.025 35.077 1.00 55.28 104 ASP A C 1
ATOM 843 O O . ASP A 1 104 ? -32.726 -20.431 35.853 1.00 55.28 104 ASP A O 1
ATOM 847 N N . ASP A 1 105 ? -34.848 -19.827 35.464 1.00 60.88 105 ASP A N 1
ATOM 848 C CA . ASP A 1 105 ? -35.376 -20.290 36.757 1.00 60.88 105 ASP A CA 1
ATOM 849 C C . ASP A 1 105 ? -35.592 -21.826 36.762 1.00 60.88 105 ASP A C 1
ATOM 851 O O . ASP A 1 105 ? -36.011 -22.411 37.760 1.00 60.88 105 ASP A O 1
ATOM 855 N N . GLY A 1 106 ? -35.300 -22.503 35.645 1.00 56.38 106 GLY A N 1
ATOM 856 C CA . GLY A 1 106 ? -35.294 -23.956 35.527 1.00 56.38 106 GLY A CA 1
ATOM 857 C C . GLY A 1 106 ? -33.897 -24.517 35.769 1.00 56.38 106 GLY A C 1
ATOM 858 O O . GLY A 1 106 ? -33.037 -24.430 34.897 1.00 56.38 106 GLY A O 1
ATOM 859 N N . SER A 1 107 ? -33.677 -25.128 36.935 1.00 59.75 107 SER A N 1
ATOM 860 C CA . SER A 1 107 ? -32.497 -25.966 37.167 1.00 59.75 107 SER A CA 1
ATOM 861 C C . SER A 1 107 ? -32.466 -27.083 36.117 1.00 59.75 107 SER A C 1
ATOM 863 O O . SER A 1 107 ? -33.346 -27.938 36.088 1.00 59.75 107 SER A O 1
ATOM 865 N N . VAL A 1 108 ? -31.460 -27.063 35.241 1.00 69.06 108 VAL A N 1
ATOM 866 C CA . VAL A 1 108 ? -31.250 -28.063 34.174 1.00 69.06 108 VAL A CA 1
ATOM 867 C C . VAL A 1 108 ? -30.694 -29.385 34.737 1.00 69.06 108 VAL A C 1
ATOM 869 O O . VAL A 1 108 ? -30.523 -30.355 34.005 1.00 69.06 108 VAL A O 1
ATOM 872 N N . LEU A 1 109 ? -30.428 -29.453 36.047 1.00 68.06 109 LEU A N 1
ATOM 873 C CA . LEU A 1 109 ? -29.980 -30.673 36.711 1.00 68.06 109 LEU A CA 1
ATOM 874 C C . LEU A 1 109 ? -31.129 -31.681 36.771 1.00 68.06 109 LEU A C 1
ATOM 876 O O . LEU A 1 109 ? -32.049 -31.560 37.578 1.00 68.06 109 LEU A O 1
ATOM 880 N N . THR A 1 110 ? -31.052 -32.696 35.914 1.00 74.94 110 THR A N 1
ATOM 881 C CA . THR A 1 110 ? -31.887 -33.897 36.009 1.00 74.94 110 THR A CA 1
ATOM 882 C C . THR A 1 110 ? -31.705 -34.555 37.378 1.00 74.94 110 THR A C 1
ATOM 884 O O . THR A 1 110 ? -30.605 -34.532 37.930 1.00 74.94 110 THR A O 1
ATOM 887 N N . GLU A 1 111 ? -32.752 -35.172 37.921 1.00 77.19 111 GLU A N 1
ATOM 888 C CA . GLU A 1 111 ? -32.746 -35.794 39.257 1.00 77.19 111 GLU A CA 1
ATOM 889 C C . GLU A 1 111 ? -31.611 -36.832 39.423 1.00 77.19 111 GLU A C 1
ATOM 891 O O . GLU A 1 111 ? -30.974 -36.913 40.475 1.00 77.19 111 GLU A O 1
ATOM 896 N N . ASP A 1 112 ? -31.249 -37.514 38.332 1.00 75.94 112 ASP A N 1
ATOM 897 C CA . ASP A 1 112 ? -30.111 -38.439 38.257 1.00 75.94 112 ASP A CA 1
ATOM 898 C C . ASP A 1 112 ? -28.745 -37.754 38.451 1.00 75.94 112 ASP A C 1
ATOM 900 O O . ASP A 1 112 ? -27.833 -38.338 39.035 1.00 75.94 112 ASP A O 1
ATOM 904 N N . GLN A 1 113 ? -28.588 -36.498 38.016 1.00 74.56 113 GLN A N 1
ATOM 905 C CA . GLN A 1 113 ? -27.364 -35.715 38.238 1.00 74.56 113 GLN A CA 1
ATOM 906 C C . GLN A 1 113 ? -27.264 -35.198 39.674 1.00 74.56 113 GLN A C 1
ATOM 908 O O . GLN A 1 113 ? -26.153 -35.029 40.173 1.00 74.56 113 GLN A O 1
ATOM 913 N N . MET A 1 114 ? -28.394 -34.971 40.350 1.00 80.06 114 MET A N 1
ATOM 914 C CA . MET A 1 114 ? -28.381 -34.573 41.762 1.00 80.06 114 MET A CA 1
ATOM 915 C C . MET A 1 114 ? -28.019 -35.736 42.694 1.00 80.06 114 MET A C 1
ATOM 917 O O . MET A 1 114 ? -27.442 -35.501 43.753 1.00 8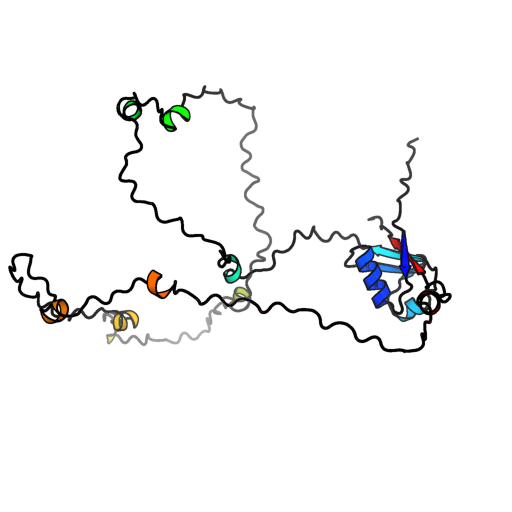0.06 114 MET A O 1
ATOM 921 N N . ASN A 1 115 ? -28.299 -36.979 42.288 1.00 84.75 115 ASN A N 1
ATOM 922 C CA . ASN A 1 115 ? -28.030 -38.180 43.088 1.00 84.75 115 ASN A CA 1
ATOM 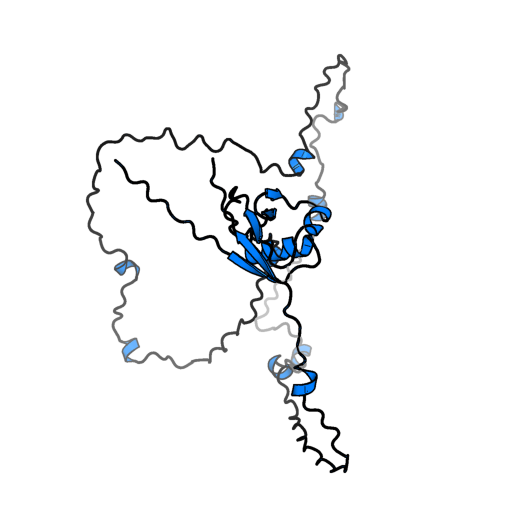923 C C . ASN A 1 115 ? -26.805 -38.994 42.624 1.00 84.75 115 ASN A C 1
ATOM 925 O O . ASN A 1 115 ? -26.422 -39.966 43.282 1.00 84.75 115 ASN A O 1
ATOM 929 N N . GLY A 1 116 ? -26.174 -38.620 41.509 1.00 85.69 116 GLY A N 1
ATOM 930 C CA . GLY A 1 116 ? -24.977 -39.283 40.999 1.00 85.69 116 GLY A CA 1
ATOM 931 C C . GLY A 1 116 ? -23.767 -39.094 41.920 1.00 85.69 116 GLY A C 1
ATOM 932 O O . GLY A 1 116 ? -23.481 -37.990 42.384 1.00 85.69 116 GLY A O 1
ATOM 933 N N . LYS A 1 117 ? -23.004 -40.166 42.170 1.00 79.31 117 LYS A N 1
ATOM 934 C CA . LYS A 1 117 ? -21.685 -40.035 42.805 1.00 79.31 117 LYS A CA 1
ATOM 935 C C . LYS A 1 117 ? -20.769 -39.261 41.858 1.00 79.31 117 LYS A C 1
ATOM 937 O O . LYS A 1 117 ? -20.574 -39.663 40.717 1.00 79.31 117 LYS A O 1
ATOM 942 N N . PHE A 1 118 ? -20.211 -38.152 42.330 1.00 78.38 118 PHE A N 1
ATOM 943 C CA . PHE A 1 118 ? -19.279 -37.346 41.551 1.00 78.38 118 PHE A CA 1
ATOM 944 C C . PHE A 1 118 ? -17.955 -38.105 41.360 1.00 78.38 118 PHE A C 1
ATOM 946 O O . PHE A 1 118 ? -17.176 -38.245 42.302 1.00 78.38 118 PHE A O 1
ATOM 953 N N . GLU A 1 119 ? -17.700 -38.592 40.143 1.00 83.81 119 GLU A N 1
ATOM 954 C CA . GLU A 1 119 ? -16.464 -39.300 39.761 1.00 83.81 119 GLU A CA 1
ATOM 955 C C . GLU A 1 119 ? -15.359 -38.362 39.232 1.00 83.81 119 GLU A C 1
ATOM 957 O O . GLU A 1 119 ? -14.418 -38.799 38.574 1.00 83.81 119 GLU A O 1
ATOM 962 N N . GLY A 1 120 ? -15.436 -37.059 39.515 1.00 83.06 120 GLY A N 1
ATOM 963 C CA . GLY A 1 120 ? -14.396 -36.116 39.108 1.00 83.06 120 GLY A CA 1
ATOM 964 C C . GLY A 1 120 ? -13.140 -36.239 39.971 1.00 83.06 120 GLY A C 1
ATOM 965 O O . GLY A 1 120 ? -13.170 -35.965 41.173 1.00 83.06 120 GLY A O 1
ATOM 966 N N . ALA A 1 121 ? -12.011 -36.601 39.362 1.00 82.31 121 ALA A N 1
ATOM 967 C CA . ALA A 1 121 ? -10.698 -36.345 39.942 1.00 82.31 121 ALA A CA 1
ATOM 968 C C . ALA A 1 121 ? -10.310 -34.877 39.698 1.00 82.31 121 ALA A C 1
ATOM 970 O O . ALA A 1 121 ? -10.651 -34.283 38.679 1.00 82.31 121 ALA A O 1
ATOM 971 N N . THR A 1 122 ? -9.611 -34.258 40.646 1.00 88.06 122 THR A N 1
ATOM 972 C CA . THR A 1 122 ? -9.032 -32.932 40.418 1.00 88.06 122 THR A CA 1
ATOM 973 C C . THR A 1 122 ? -7.857 -33.049 39.450 1.00 88.06 122 THR A C 1
ATOM 975 O O . THR A 1 122 ? -7.100 -34.013 39.520 1.00 88.06 122 THR A O 1
ATOM 978 N N . ILE A 1 123 ? -7.647 -32.028 38.614 1.00 77.19 123 ILE A N 1
ATOM 979 C CA . ILE A 1 123 ? -6.491 -31.924 37.697 1.00 77.19 123 ILE A CA 1
ATOM 980 C C . ILE A 1 123 ? -5.168 -32.151 38.448 1.00 77.19 123 ILE A C 1
ATOM 982 O O . ILE A 1 123 ? -4.253 -32.799 37.959 1.00 77.19 123 ILE A O 1
ATOM 986 N N . TYR A 1 124 ? -5.099 -31.712 39.706 1.00 81.81 124 TYR A N 1
ATOM 987 C CA . TYR A 1 124 ? -3.943 -31.943 40.568 1.00 81.81 124 TYR A CA 1
ATOM 988 C C . TYR A 1 124 ? -3.643 -33.437 40.801 1.00 81.81 124 TYR A C 1
ATOM 990 O O . TYR A 1 124 ? -2.487 -33.834 40.898 1.00 81.81 124 TYR A O 1
ATOM 998 N N . LYS A 1 125 ? -4.669 -34.287 40.894 1.00 85.94 125 LYS A N 1
ATOM 999 C CA . LYS A 1 125 ? -4.503 -35.736 41.066 1.00 85.94 125 LYS A CA 1
ATOM 1000 C C . LYS A 1 125 ? -4.022 -36.416 39.778 1.00 85.94 125 LYS A C 1
ATOM 1002 O O . LYS A 1 125 ? -3.336 -37.430 39.862 1.00 85.94 125 LYS A O 1
ATOM 1007 N N . GLU A 1 126 ? -4.366 -35.860 38.620 1.00 85.19 126 GLU A N 1
ATOM 1008 C CA . GLU A 1 126 ? -3.935 -36.354 37.306 1.00 85.19 126 GLU A CA 1
ATOM 1009 C C . GLU A 1 126 ? -2.500 -35.913 36.978 1.00 85.19 126 GLU A C 1
ATOM 1011 O O . GLU A 1 126 ? -1.689 -36.723 36.532 1.00 85.19 126 GLU A O 1
ATOM 1016 N N . ASP A 1 127 ? -2.151 -34.660 37.275 1.00 84.69 127 ASP A N 1
ATOM 1017 C CA . ASP A 1 127 ? -0.858 -34.077 36.898 1.00 84.69 127 ASP A CA 1
ATOM 1018 C C . ASP A 1 127 ? 0.303 -34.479 37.824 1.00 84.69 127 ASP A C 1
ATOM 1020 O O . ASP A 1 127 ? 1.468 -34.507 37.403 1.00 84.69 127 ASP A O 1
ATOM 1024 N N . TYR A 1 128 ? 0.005 -34.806 39.085 1.00 87.06 128 TYR A N 1
ATOM 1025 C CA . TYR A 1 128 ? 1.002 -35.122 40.114 1.00 87.06 128 TYR A CA 1
ATOM 1026 C C . TYR A 1 128 ? 1.018 -36.605 40.495 1.00 87.06 128 TYR A C 1
ATOM 1028 O O . TYR A 1 128 ? 1.199 -36.962 41.659 1.00 87.06 128 TYR A O 1
ATOM 1036 N N . THR A 1 129 ? 0.875 -37.494 39.515 1.00 87.06 129 THR A N 1
ATOM 1037 C CA . THR A 1 129 ? 1.221 -38.907 39.715 1.00 87.06 129 THR A CA 1
ATOM 1038 C C . THR A 1 129 ? 2.722 -39.043 39.985 1.00 87.06 129 THR A C 1
ATOM 1040 O O . THR A 1 129 ? 3.520 -38.366 39.331 1.00 87.06 129 THR A O 1
ATOM 1043 N N . GLU A 1 130 ? 3.121 -39.915 40.915 1.00 85.25 130 GLU A N 1
ATOM 1044 C CA . GLU A 1 130 ? 4.531 -40.181 41.228 1.00 85.25 130 GLU A CA 1
ATOM 1045 C C . GLU A 1 130 ? 5.300 -40.583 39.958 1.00 85.25 130 GLU A C 1
ATOM 1047 O O . GLU A 1 130 ? 5.158 -41.689 39.435 1.00 85.25 130 GLU A O 1
ATOM 1052 N N . LYS A 1 131 ? 6.104 -39.656 39.421 1.00 84.38 131 LYS A N 1
ATOM 1053 C CA . LYS A 1 131 ? 6.939 -39.925 38.247 1.00 84.38 131 LYS A CA 1
ATOM 1054 C C . LYS A 1 131 ? 8.141 -40.765 38.687 1.00 84.38 131 LYS A C 1
ATOM 1056 O O . LYS A 1 131 ? 8.757 -40.435 39.703 1.00 84.38 131 LYS A O 1
ATOM 1061 N N . PRO A 1 132 ? 8.519 -41.816 37.936 1.00 77.94 132 PRO A N 1
ATOM 1062 C CA . PRO A 1 132 ? 9.674 -42.630 38.286 1.00 77.94 132 PRO A CA 1
ATOM 1063 C C . PRO A 1 132 ? 10.931 -41.757 38.333 1.00 77.94 132 PRO A C 1
ATOM 1065 O O . PRO A 1 132 ? 11.180 -40.953 37.431 1.00 77.94 132 PRO A O 1
ATOM 1068 N N . LEU A 1 133 ? 11.729 -41.916 39.391 1.00 72.44 133 LEU A N 1
ATOM 1069 C CA . LEU A 1 133 ? 13.011 -41.233 39.543 1.00 72.44 133 LEU A CA 1
ATOM 1070 C C . LEU A 1 133 ? 13.972 -41.744 38.461 1.00 72.44 133 LEU A C 1
ATOM 1072 O O . LEU A 1 133 ? 14.645 -42.758 38.636 1.00 72.44 133 LEU A O 1
ATOM 1076 N N . SER A 1 134 ? 14.030 -41.062 37.317 1.00 72.44 134 SER A N 1
ATOM 1077 C CA . SER A 1 134 ? 15.003 -41.378 36.273 1.00 72.44 134 SER A CA 1
ATOM 1078 C C . SER A 1 134 ? 16.405 -41.055 36.792 1.00 72.44 134 SER A C 1
ATOM 1080 O O . SER A 1 134 ? 16.731 -39.884 37.020 1.00 72.44 134 SER A O 1
ATOM 1082 N N . ALA A 1 135 ? 17.232 -42.084 36.990 1.00 54.19 135 ALA A N 1
ATOM 1083 C CA . ALA A 1 135 ? 18.633 -41.927 37.361 1.00 54.19 135 ALA A CA 1
ATOM 1084 C C . ALA A 1 135 ? 19.336 -41.045 36.316 1.00 54.19 135 ALA A C 1
ATOM 1086 O O . ALA A 1 135 ? 19.364 -41.370 35.129 1.00 54.19 135 ALA A O 1
ATOM 1087 N N . ARG A 1 136 ? 19.864 -39.893 36.748 1.00 54.72 136 ARG A N 1
ATOM 1088 C CA . ARG A 1 136 ? 20.583 -38.969 35.866 1.00 54.72 136 ARG A CA 1
ATOM 1089 C C . ARG A 1 136 ? 21.803 -39.683 35.282 1.00 54.72 136 ARG A C 1
ATOM 1091 O O . ARG A 1 136 ? 22.675 -40.130 36.022 1.00 54.72 136 ARG A O 1
ATOM 1098 N N . LEU A 1 137 ? 21.864 -39.755 33.954 1.00 57.38 137 LEU A N 1
ATOM 1099 C CA . LEU A 1 137 ? 23.066 -40.132 33.218 1.00 57.38 137 LEU A CA 1
ATOM 1100 C C . LEU A 1 137 ? 24.152 -39.089 33.509 1.00 57.38 137 LEU A C 1
ATOM 1102 O O . LEU A 1 137 ? 24.134 -37.983 32.970 1.00 57.38 137 LEU A O 1
ATOM 1106 N N . ASN A 1 138 ? 25.084 -39.439 34.395 1.00 56.44 138 ASN A N 1
ATOM 1107 C CA . ASN A 1 138 ? 26.301 -38.671 34.620 1.00 56.44 138 ASN A CA 1
ATOM 1108 C C . ASN A 1 138 ? 27.201 -38.829 33.388 1.00 56.44 138 ASN A C 1
ATOM 1110 O O . ASN A 1 138 ? 28.005 -39.757 33.308 1.00 56.44 138 ASN A O 1
ATOM 1114 N N . HIS A 1 139 ? 27.054 -37.931 32.413 1.00 51.94 139 HIS A N 1
ATOM 1115 C CA . HIS A 1 139 ? 28.047 -37.779 31.357 1.00 51.94 139 HIS A CA 1
ATOM 1116 C C . HIS A 1 139 ? 29.349 -37.258 31.977 1.00 51.94 139 HIS A C 1
ATOM 1118 O O . HIS A 1 139 ? 29.377 -36.221 32.636 1.00 51.94 139 HIS A O 1
ATOM 1124 N N . GLY A 1 140 ? 30.400 -38.063 31.829 1.00 50.44 140 GLY A N 1
ATOM 1125 C CA . GLY A 1 140 ? 31.671 -37.919 32.521 1.00 50.44 140 GLY A CA 1
ATOM 1126 C C . GLY A 1 140 ? 32.391 -36.586 32.309 1.00 50.44 140 GLY A C 1
ATOM 1127 O O . GLY A 1 140 ? 32.385 -36.004 31.230 1.00 50.44 140 GLY A O 1
ATOM 1128 N N . SER A 1 141 ? 33.048 -36.169 33.393 1.00 51.84 141 SER A N 1
ATOM 1129 C CA . SER A 1 141 ? 34.319 -35.437 33.458 1.00 51.84 141 SER A CA 1
ATOM 1130 C C . SER A 1 141 ? 34.587 -34.375 32.384 1.00 51.84 141 SER A C 1
ATOM 1132 O O . SER A 1 141 ? 35.415 -34.553 31.491 1.00 51.84 141 SER A O 1
ATOM 1134 N N . GLY A 1 142 ? 33.998 -33.203 32.571 1.00 52.53 142 GLY A N 1
ATOM 1135 C CA . GLY A 1 142 ? 34.575 -31.944 32.117 1.00 52.53 142 GLY A CA 1
ATOM 1136 C C . GLY A 1 142 ? 34.297 -30.910 33.194 1.00 52.53 142 GLY A C 1
ATOM 1137 O O . GLY A 1 142 ? 33.139 -30.572 33.415 1.00 52.53 142 GLY A O 1
ATOM 1138 N N . GLY A 1 143 ? 35.327 -30.485 33.931 1.00 55.16 143 GLY A N 1
ATOM 1139 C CA . GLY A 1 143 ? 35.184 -29.510 35.015 1.00 55.16 143 GLY A CA 1
ATOM 1140 C C . GLY A 1 143 ? 34.480 -28.227 34.552 1.00 55.16 143 GLY A C 1
ATOM 1141 O O . GLY A 1 143 ? 34.476 -27.914 33.358 1.00 55.16 143 GLY A O 1
ATOM 1142 N N . PRO A 1 144 ? 33.853 -27.481 35.473 1.00 56.28 144 PRO A N 1
ATOM 1143 C CA . PRO A 1 144 ? 32.987 -26.386 35.093 1.00 56.28 144 PRO A CA 1
ATOM 1144 C C . PRO A 1 144 ? 33.800 -25.237 34.486 1.00 56.28 144 PRO A C 1
ATOM 1146 O O . PRO A 1 144 ? 34.611 -24.581 35.140 1.00 56.28 144 PRO A O 1
ATOM 1149 N N . ASN A 1 145 ? 33.573 -25.013 33.197 1.00 55.91 145 ASN A N 1
ATOM 1150 C CA . ASN A 1 145 ? 34.272 -24.034 32.381 1.00 55.91 145 ASN A CA 1
ATOM 1151 C C . ASN A 1 145 ? 33.660 -22.634 32.601 1.00 55.91 145 ASN A C 1
ATOM 1153 O O . ASN A 1 145 ? 32.978 -22.088 31.737 1.00 55.91 145 ASN A O 1
ATOM 1157 N N . TYR A 1 146 ? 33.851 -22.061 33.795 1.00 56.91 146 TYR A N 1
ATOM 1158 C CA . TYR A 1 146 ? 33.300 -20.747 34.177 1.00 56.91 146 TYR A CA 1
ATOM 1159 C C . TYR A 1 146 ? 34.030 -19.541 33.545 1.00 56.91 146 TYR A C 1
ATOM 1161 O O . TYR A 1 146 ? 33.630 -18.402 33.769 1.00 56.91 146 TYR A O 1
ATOM 1169 N N . ALA A 1 147 ? 35.084 -19.750 32.749 1.00 54.31 147 ALA A N 1
ATOM 1170 C CA . ALA A 1 147 ? 35.971 -18.664 32.319 1.00 54.31 147 ALA A CA 1
ATOM 1171 C C . ALA A 1 147 ? 35.516 -17.884 31.067 1.00 54.31 147 ALA A C 1
ATOM 1173 O O . ALA A 1 147 ? 36.026 -16.794 30.828 1.00 54.31 147 ALA A O 1
ATOM 1174 N N . HIS A 1 148 ? 34.566 -18.386 30.269 1.00 52.19 148 HIS A N 1
ATOM 1175 C CA . HIS A 1 148 ? 34.321 -17.822 28.928 1.00 52.19 148 HIS A CA 1
ATOM 1176 C C . HIS A 1 148 ? 33.028 -17.018 28.741 1.00 52.19 148 HIS A C 1
ATOM 1178 O O . HIS A 1 148 ? 32.841 -16.433 27.677 1.00 52.19 148 HIS A O 1
ATOM 1184 N N . HIS A 1 149 ? 32.151 -16.924 29.744 1.00 56.09 149 HIS A N 1
ATOM 1185 C CA . HIS A 1 149 ? 30.825 -16.320 29.537 1.00 56.09 149 HIS A CA 1
ATOM 1186 C C . HIS A 1 149 ? 30.659 -14.853 29.962 1.00 56.09 149 HIS A C 1
ATOM 1188 O O . HIS A 1 149 ? 29.602 -14.289 29.699 1.00 56.09 149 HIS A O 1
ATOM 1194 N N . PHE A 1 150 ? 31.669 -14.194 30.545 1.00 57.03 150 PHE A N 1
ATOM 1195 C CA . PHE A 1 150 ? 31.469 -12.859 31.141 1.00 57.03 150 PHE A CA 1
ATOM 1196 C C . PHE A 1 150 ? 32.167 -11.672 30.456 1.00 57.03 150 PHE A C 1
ATOM 1198 O O . PHE A 1 150 ? 32.024 -10.553 30.940 1.00 57.03 150 PHE A O 1
ATOM 1205 N N . LEU A 1 151 ? 32.870 -11.840 29.326 1.00 54.12 151 LEU A N 1
ATOM 1206 C CA . LEU A 1 151 ? 33.741 -10.770 28.804 1.00 54.12 151 LEU A CA 1
ATOM 1207 C C . LEU A 1 151 ? 33.561 -10.405 27.319 1.00 54.12 151 LEU A C 1
ATOM 1209 O O . LEU A 1 151 ? 34.544 -10.201 26.615 1.00 54.12 151 LEU A O 1
ATOM 1213 N N . HIS A 1 152 ? 32.322 -10.276 26.829 1.00 56.19 152 HIS A N 1
ATOM 1214 C CA . HIS A 1 152 ? 32.081 -9.833 25.440 1.00 56.19 152 HIS A CA 1
ATOM 1215 C C . HIS A 1 152 ? 31.106 -8.656 25.247 1.00 56.19 152 HIS A C 1
ATOM 1217 O O . HIS A 1 152 ? 30.871 -8.256 24.110 1.00 56.19 152 HIS A O 1
ATOM 1223 N N . HIS A 1 153 ? 30.600 -8.018 26.308 1.00 55.31 153 HIS A N 1
ATOM 1224 C CA . HIS A 1 153 ? 29.683 -6.868 26.172 1.00 55.31 153 HIS A CA 1
ATOM 1225 C C . HIS A 1 153 ? 30.332 -5.477 26.325 1.00 55.31 153 HIS A C 1
ATOM 1227 O O . HIS A 1 153 ? 29.624 -4.478 26.339 1.00 55.31 153 HIS A O 1
ATOM 1233 N N . ALA A 1 154 ? 31.664 -5.369 26.388 1.00 54.19 154 ALA A N 1
ATOM 1234 C CA . ALA A 1 154 ? 32.352 -4.082 26.588 1.00 54.19 154 ALA A CA 1
ATOM 1235 C C . ALA A 1 154 ? 32.632 -3.273 25.297 1.00 54.19 154 ALA A C 1
ATOM 1237 O O . ALA A 1 154 ? 33.303 -2.245 25.348 1.00 54.19 154 ALA A O 1
ATOM 1238 N N . GLY A 1 155 ? 32.154 -3.710 24.129 1.00 57.34 155 GLY A N 1
ATOM 1239 C CA . GLY A 1 155 ? 32.470 -3.077 22.846 1.00 57.34 155 GLY A CA 1
ATOM 1240 C C . GLY A 1 155 ? 31.267 -2.402 22.194 1.00 57.34 155 GLY A C 1
ATOM 1241 O O . GLY A 1 155 ? 30.474 -3.076 21.547 1.00 57.34 155 GLY A O 1
ATOM 1242 N N . ASN A 1 156 ? 31.225 -1.070 22.265 1.00 55.47 156 ASN A N 1
ATOM 1243 C CA . ASN A 1 156 ? 30.329 -0.141 21.559 1.00 55.47 156 ASN A CA 1
ATOM 1244 C C . ASN A 1 156 ? 29.032 0.244 22.285 1.00 55.47 156 ASN A C 1
ATOM 1246 O O . ASN A 1 156 ? 27.946 -0.258 21.996 1.00 55.47 156 ASN A O 1
ATOM 1250 N N . ASN A 1 157 ? 29.142 1.283 23.117 1.00 58.56 157 ASN A N 1
ATOM 1251 C CA . ASN A 1 157 ? 28.020 2.115 23.551 1.00 58.56 157 ASN A CA 1
ATOM 1252 C C . ASN A 1 157 ? 27.437 2.891 22.353 1.00 58.56 157 ASN A C 1
ATOM 1254 O O . ASN A 1 157 ? 27.651 4.090 22.210 1.00 58.56 157 ASN A O 1
ATOM 1258 N N . LYS A 1 158 ? 26.689 2.213 21.475 1.00 58.38 158 LYS A N 1
ATOM 1259 C CA . LYS A 1 158 ? 25.889 2.854 20.410 1.00 58.38 158 LYS A CA 1
ATOM 1260 C C . LYS A 1 158 ? 24.561 3.432 20.920 1.00 58.38 158 LYS A C 1
ATOM 1262 O O . LYS A 1 158 ? 23.766 3.917 20.128 1.00 58.38 158 LYS A O 1
ATOM 1267 N N . PHE A 1 159 ? 24.328 3.396 22.232 1.00 56.34 159 PHE A N 1
ATOM 1268 C CA . PHE A 1 159 ? 23.140 3.949 22.888 1.00 56.34 159 PHE A CA 1
ATOM 1269 C C . PHE A 1 159 ? 23.361 5.363 23.446 1.00 56.34 159 PHE A C 1
ATOM 1271 O O . PHE A 1 159 ? 22.612 5.803 24.315 1.00 56.34 159 PHE A O 1
ATOM 1278 N N . ALA A 1 160 ? 24.382 6.083 22.970 1.00 57.12 160 ALA A N 1
ATOM 1279 C CA . ALA A 1 160 ? 24.525 7.499 23.277 1.00 57.12 160 ALA A CA 1
ATOM 1280 C C . ALA A 1 160 ? 23.374 8.258 22.604 1.00 57.12 160 ALA A C 1
ATOM 1282 O O . ALA A 1 160 ? 23.364 8.501 21.400 1.00 57.12 160 ALA A O 1
ATOM 1283 N N . THR A 1 161 ? 22.344 8.560 23.386 1.00 66.50 161 THR A N 1
ATOM 1284 C CA . THR A 1 161 ? 21.273 9.467 22.975 1.00 66.50 161 THR A CA 1
ATOM 1285 C C . THR A 1 161 ? 21.854 10.855 22.699 1.00 66.50 161 THR A C 1
ATOM 1287 O O . THR A 1 161 ? 22.837 11.247 23.324 1.00 66.50 161 THR A O 1
ATOM 1290 N N . THR A 1 162 ? 21.221 11.656 21.842 1.00 73.88 162 THR A N 1
ATOM 1291 C CA . THR A 1 162 ? 21.640 13.055 21.613 1.00 73.88 162 THR A CA 1
ATOM 1292 C C . THR A 1 162 ? 21.697 13.872 22.914 1.00 73.88 162 THR A C 1
ATOM 1294 O O . THR A 1 162 ? 22.466 14.819 23.030 1.00 73.88 162 THR A O 1
ATOM 1297 N N . TYR A 1 163 ? 20.953 13.458 23.946 1.00 67.19 163 TYR A N 1
ATOM 1298 C CA . TYR A 1 163 ? 21.013 14.030 25.290 1.00 67.19 163 TYR A CA 1
ATOM 1299 C C . TYR A 1 163 ? 22.413 13.951 25.929 1.00 67.19 163 TYR A C 1
ATOM 1301 O O . TYR A 1 163 ? 22.855 14.913 26.550 1.00 67.19 163 TYR A O 1
ATOM 1309 N N . THR A 1 164 ? 23.145 12.845 25.754 1.00 74.12 164 THR A N 1
ATOM 1310 C CA . THR A 1 164 ? 24.515 12.702 26.285 1.00 74.12 164 THR A CA 1
ATOM 1311 C C . THR A 1 164 ? 25.545 13.563 25.548 1.00 74.12 164 THR A C 1
ATOM 1313 O O . THR A 1 164 ? 26.519 13.970 26.175 1.00 74.12 164 THR A O 1
ATOM 1316 N N . ASP A 1 165 ? 25.308 13.902 24.276 1.00 76.00 165 ASP A N 1
ATOM 1317 C CA . ASP A 1 165 ? 26.176 14.811 23.508 1.00 76.00 165 ASP A CA 1
ATOM 1318 C C . ASP A 1 165 ? 25.942 16.282 23.878 1.00 76.00 165 ASP A C 1
ATOM 1320 O O . ASP A 1 165 ? 26.877 17.082 23.884 1.00 76.00 165 ASP A O 1
ATOM 1324 N N . HIS A 1 166 ? 24.704 16.652 24.218 1.00 76.50 166 HIS A N 1
ATOM 1325 C CA . HIS A 1 166 ? 24.356 18.040 24.542 1.00 76.50 166 HIS A CA 1
ATOM 1326 C C . HIS A 1 166 ? 24.516 18.406 26.023 1.00 76.50 166 HIS A C 1
ATOM 1328 O O . HIS A 1 166 ? 24.630 19.587 26.342 1.00 76.50 166 HIS A O 1
ATOM 1334 N N . TYR A 1 167 ? 24.559 17.421 26.924 1.00 74.25 167 TYR A N 1
ATOM 1335 C CA . TYR A 1 167 ? 24.696 17.633 28.369 1.00 74.25 167 TYR A CA 1
ATOM 1336 C C . TYR A 1 167 ? 25.888 16.863 28.937 1.00 74.25 167 TYR A C 1
ATOM 1338 O O . TYR A 1 167 ? 25.770 16.104 29.904 1.00 74.25 167 TYR A O 1
ATOM 1346 N N . VAL A 1 168 ? 27.061 17.061 28.336 1.00 77.56 168 VAL A N 1
ATOM 1347 C CA . VAL A 1 168 ? 28.314 16.555 28.900 1.00 77.56 168 VAL A CA 1
ATOM 1348 C C . VAL A 1 168 ? 28.501 17.189 30.276 1.00 77.56 168 VAL A C 1
ATOM 1350 O O . VAL A 1 168 ? 28.366 18.403 30.436 1.00 77.56 168 VAL A O 1
ATOM 1353 N N . ARG A 1 169 ? 28.808 16.374 31.294 1.00 69.50 169 ARG A N 1
ATOM 1354 C CA . ARG A 1 169 ? 29.253 16.901 32.588 1.00 69.50 169 ARG A CA 1
ATOM 1355 C C . ARG A 1 169 ? 30.510 17.718 32.333 1.00 69.50 169 ARG A C 1
ATOM 1357 O O . ARG A 1 169 ? 31.584 17.157 32.136 1.00 69.50 169 ARG A O 1
ATOM 1364 N N . HIS A 1 170 ? 30.366 19.034 32.310 1.00 72.69 170 HIS A N 1
ATOM 1365 C CA . HIS A 1 170 ? 31.507 19.923 32.340 1.00 72.69 170 HIS A CA 1
ATOM 1366 C C . HIS A 1 170 ? 32.246 19.626 33.637 1.00 72.69 170 HIS A C 1
ATOM 1368 O O . HIS A 1 170 ? 31.674 19.754 34.723 1.00 72.69 170 HIS A O 1
ATOM 1374 N N . ASN A 1 171 ? 33.495 19.176 33.517 1.00 65.50 171 ASN A N 1
ATOM 1375 C CA . ASN A 1 171 ? 34.395 19.219 34.650 1.00 65.50 171 ASN A CA 1
ATOM 1376 C C . ASN A 1 171 ? 34.417 20.683 35.068 1.00 65.50 171 ASN A C 1
ATOM 1378 O O . ASN A 1 171 ? 34.739 21.563 34.270 1.00 65.50 171 ASN A O 1
ATOM 1382 N N . LEU A 1 172 ? 33.941 20.942 36.281 1.00 61.38 172 LEU A N 1
ATOM 1383 C CA . LEU A 1 172 ? 34.205 22.206 36.928 1.00 61.38 172 LEU A CA 1
ATOM 1384 C C . LEU A 1 172 ? 35.721 22.247 37.002 1.00 61.38 172 LEU A C 1
ATOM 1386 O O . LEU A 1 172 ? 36.306 21.500 37.779 1.00 61.38 172 LEU A O 1
ATOM 1390 N N . ASP A 1 173 ? 36.346 23.017 36.115 1.00 57.47 173 ASP A N 1
ATOM 1391 C CA . ASP A 1 173 ? 37.743 23.355 36.287 1.00 57.47 173 ASP A CA 1
ATOM 1392 C C . ASP A 1 173 ? 37.822 23.920 37.696 1.00 57.47 173 ASP A C 1
ATOM 1394 O O . ASP A 1 173 ? 37.226 24.967 37.991 1.00 57.47 173 ASP A O 1
ATOM 1398 N N . ASP A 1 174 ? 38.474 23.164 38.577 1.00 56.03 174 ASP A N 1
ATOM 1399 C CA . ASP A 1 174 ? 38.860 23.621 39.891 1.00 56.03 174 ASP A CA 1
ATOM 1400 C C . ASP A 1 174 ? 39.728 24.841 39.634 1.00 56.03 174 ASP A C 1
ATOM 1402 O O . ASP A 1 174 ? 40.930 24.768 39.379 1.00 56.03 174 ASP A O 1
ATOM 1406 N N . LYS A 1 175 ? 39.080 26.005 39.645 1.00 54.47 175 LYS A N 1
ATOM 1407 C CA . LYS A 1 175 ? 39.731 27.298 39.712 1.00 54.47 175 LYS A CA 1
ATOM 1408 C C . LYS A 1 175 ? 40.338 27.401 41.106 1.00 54.47 175 LYS A C 1
ATOM 1410 O O . LYS A 1 175 ? 39.930 28.235 41.907 1.00 54.47 175 LYS A O 1
ATOM 1415 N N . THR A 1 176 ? 41.363 26.598 41.377 1.00 54.16 176 THR A N 1
ATOM 1416 C CA . THR A 1 176 ? 42.426 26.925 42.323 1.00 54.16 176 THR A CA 1
ATOM 1417 C C . THR A 1 176 ? 43.275 28.026 41.693 1.00 54.16 176 THR A C 1
ATOM 1419 O O . THR A 1 176 ? 44.457 27.859 41.407 1.00 54.16 176 THR A O 1
ATOM 1422 N N . GLY A 1 177 ? 42.644 29.167 41.416 1.00 52.84 177 GLY A N 1
ATOM 1423 C CA . GLY A 1 177 ? 43.368 30.422 41.393 1.00 52.84 177 GLY A CA 1
ATOM 1424 C C . GLY A 1 177 ? 43.757 30.751 42.836 1.00 52.84 177 GLY A C 1
ATOM 1425 O O . GLY A 1 177 ? 42.986 30.444 43.750 1.00 52.84 177 GLY A O 1
ATOM 1426 N N . PRO A 1 178 ? 44.918 31.377 43.076 1.00 53.00 178 PRO A N 1
ATOM 1427 C CA . PRO A 1 178 ? 45.336 31.830 44.395 1.00 53.00 178 PRO A CA 1
ATOM 1428 C C . PRO A 1 178 ? 44.553 33.093 44.777 1.00 53.00 178 PRO A C 1
ATOM 1430 O O . PRO A 1 178 ? 45.125 34.150 44.991 1.00 53.00 178 PRO A O 1
ATOM 1433 N N . ASN A 1 179 ? 43.227 32.988 44.837 1.00 48.97 179 ASN A N 1
ATOM 1434 C CA . ASN A 1 179 ? 42.394 33.908 45.594 1.00 48.97 179 ASN A CA 1
ATOM 1435 C C . ASN A 1 179 ? 41.804 33.117 46.751 1.00 48.97 179 ASN A C 1
ATOM 1437 O O . ASN A 1 179 ? 40.636 32.729 46.785 1.00 48.97 179 ASN A O 1
ATOM 1441 N N . VAL A 1 180 ? 42.698 32.879 47.709 1.00 54.38 180 VAL A N 1
ATOM 1442 C CA . VAL A 1 180 ? 42.373 32.738 49.122 1.00 54.38 180 VAL A CA 1
ATOM 1443 C C . VAL A 1 180 ? 41.782 34.077 49.568 1.00 54.38 180 VAL A C 1
ATOM 1445 O O . VAL A 1 180 ? 42.424 34.853 50.255 1.00 54.38 180 VAL A O 1
ATOM 1448 N N . ASP A 1 181 ? 40.558 34.357 49.138 1.00 50.97 181 ASP A N 1
ATOM 1449 C CA . ASP A 1 181 ? 39.751 35.449 49.658 1.00 50.97 181 ASP A CA 1
ATOM 1450 C C . ASP A 1 181 ? 38.450 34.838 50.152 1.00 50.97 181 ASP A C 1
ATOM 1452 O O . ASP A 1 181 ? 37.468 34.659 49.430 1.00 50.97 181 ASP A O 1
ATOM 1456 N N . ILE A 1 182 ? 38.529 34.401 51.409 1.00 55.97 182 ILE A N 1
ATOM 1457 C CA . ILE A 1 182 ? 37.572 34.719 52.470 1.00 55.97 182 ILE A CA 1
ATOM 1458 C C . ILE A 1 182 ? 36.188 35.081 51.913 1.00 55.97 182 ILE A C 1
ATOM 1460 O O . ILE A 1 182 ? 35.709 36.206 52.024 1.00 55.97 182 ILE A O 1
ATOM 1464 N N . ARG A 1 183 ? 35.470 34.094 51.376 1.00 47.78 183 ARG A N 1
ATOM 1465 C CA . ARG A 1 183 ? 34.013 34.135 51.466 1.00 47.78 183 ARG A CA 1
ATOM 1466 C C . ARG A 1 183 ? 33.676 33.707 52.880 1.00 47.78 183 ARG A C 1
ATOM 1468 O O . ARG A 1 183 ? 33.354 32.551 53.142 1.00 47.78 183 ARG A O 1
ATOM 1475 N N . SER A 1 184 ? 33.819 34.659 53.802 1.00 60.56 184 SER A N 1
ATOM 1476 C CA . SER A 1 184 ? 33.110 34.629 55.072 1.00 60.56 184 SER A CA 1
ATOM 1477 C C . SER A 1 184 ? 31.675 34.230 54.746 1.00 60.56 184 SER A C 1
ATOM 1479 O O . SER A 1 184 ? 31.024 34.843 53.898 1.00 60.56 184 SER A O 1
ATOM 1481 N N . SER A 1 185 ? 31.221 33.103 55.297 1.00 53.69 185 SER A N 1
ATOM 1482 C CA . SER A 1 185 ? 29.888 32.615 54.979 1.00 53.69 185 SER A CA 1
ATOM 1483 C C . SER A 1 185 ? 28.900 33.742 55.262 1.00 53.69 185 SER A C 1
ATOM 1485 O O . SER A 1 185 ? 28.850 34.248 56.381 1.00 53.69 185 SER A O 1
ATOM 1487 N N . THR A 1 186 ? 28.093 34.112 54.272 1.00 55.59 186 THR A N 1
ATOM 1488 C CA . THR A 1 186 ? 26.988 35.069 54.440 1.00 55.59 186 THR A CA 1
ATOM 1489 C C . THR A 1 186 ? 25.933 34.572 55.437 1.00 55.59 186 THR A C 1
ATOM 1491 O O . THR A 1 186 ? 25.045 35.326 55.829 1.00 55.59 186 THR A O 1
ATOM 1494 N N . LEU A 1 187 ? 26.063 33.326 55.910 1.00 54.34 187 LEU A N 1
ATOM 1495 C CA . LEU A 1 187 ? 25.498 32.841 57.165 1.00 54.34 187 LEU A CA 1
ATOM 1496 C C . LEU A 1 187 ? 26.101 33.636 58.332 1.00 54.34 187 LEU A C 1
ATOM 1498 O O . LEU A 1 187 ? 27.052 33.219 58.994 1.00 54.34 187 LEU A O 1
ATOM 1502 N N . THR A 1 188 ? 25.509 34.799 58.594 1.00 63.62 188 THR A N 1
ATOM 1503 C CA . THR A 1 188 ? 25.652 35.516 59.862 1.00 63.62 188 THR A CA 1
ATOM 1504 C C . THR A 1 188 ? 25.418 34.538 61.012 1.00 63.62 188 THR A C 1
ATOM 1506 O O . THR A 1 188 ? 24.568 33.649 60.921 1.00 63.62 188 THR A O 1
ATOM 1509 N N . SER A 1 189 ? 26.135 34.700 62.124 1.00 66.38 189 SER A N 1
ATOM 1510 C CA . SER A 1 189 ? 25.978 33.879 63.338 1.00 66.38 189 SER A CA 1
ATOM 1511 C C . SER A 1 189 ? 24.525 33.783 63.831 1.00 66.38 189 SER A C 1
ATOM 1513 O O . SER A 1 189 ? 24.164 32.799 64.466 1.00 66.38 189 SER A O 1
ATOM 1515 N N . MET A 1 190 ? 23.667 34.732 63.447 1.00 65.88 190 MET A N 1
ATOM 1516 C CA . MET A 1 190 ? 22.217 34.728 63.682 1.00 65.88 190 MET A CA 1
ATOM 1517 C C . MET A 1 190 ? 21.443 33.590 62.988 1.00 65.88 190 MET A C 1
ATOM 1519 O O . MET A 1 190 ? 20.321 33.279 63.384 1.00 65.88 190 MET A O 1
ATOM 1523 N N . SER A 1 191 ? 22.007 32.980 61.945 1.00 64.81 191 SER A N 1
ATOM 1524 C CA . SER A 1 191 ? 21.374 31.901 61.171 1.00 64.81 191 SER A CA 1
ATOM 1525 C C . SER A 1 191 ? 21.754 30.495 61.656 1.00 64.81 191 SER A C 1
ATOM 1527 O O . SER A 1 191 ? 21.039 29.532 61.369 1.00 64.81 191 SER A O 1
ATOM 1529 N N . LYS A 1 192 ? 22.831 30.358 62.446 1.00 71.88 192 LYS A N 1
ATOM 1530 C CA . LYS A 1 192 ? 23.215 29.078 63.056 1.00 71.88 192 LYS A CA 1
ATOM 1531 C C . LYS A 1 192 ? 22.189 28.693 64.126 1.00 71.88 192 LYS A C 1
ATOM 1533 O O . LYS A 1 192 ? 22.086 29.342 65.158 1.00 71.88 192 LYS A O 1
ATOM 1538 N N . GLY A 1 193 ? 21.438 27.622 63.871 1.00 76.19 193 GLY A N 1
ATOM 1539 C CA . GLY A 1 193 ? 20.476 27.044 64.818 1.00 76.19 193 GLY A CA 1
ATOM 1540 C C . GLY A 1 193 ? 19.004 27.325 64.513 1.00 76.19 193 GLY A C 1
ATOM 1541 O O . GLY A 1 193 ? 18.136 26.737 65.159 1.00 76.19 193 GLY A O 1
ATOM 1542 N N . ARG A 1 194 ? 18.681 28.147 63.504 1.00 69.38 194 ARG A N 1
ATOM 1543 C CA . ARG A 1 194 ? 17.295 28.243 63.026 1.00 69.38 194 ARG A CA 1
ATOM 1544 C C . ARG A 1 194 ? 16.986 27.066 62.107 1.00 69.38 194 ARG A C 1
ATOM 1546 O O . ARG A 1 194 ? 17.637 26.882 61.082 1.00 69.38 194 ARG A O 1
ATOM 1553 N N . ARG A 1 195 ? 15.985 26.261 62.479 1.00 73.25 195 ARG A N 1
ATOM 1554 C CA . ARG A 1 195 ? 15.454 25.205 61.609 1.00 73.25 195 ARG A CA 1
ATOM 1555 C C . ARG A 1 195 ? 14.923 25.845 60.328 1.00 73.25 195 ARG A C 1
ATOM 1557 O O . ARG A 1 195 ? 14.175 26.818 60.384 1.00 73.25 195 ARG A O 1
ATOM 1564 N N . PHE A 1 196 ? 15.339 25.306 59.190 1.00 73.94 196 PHE A N 1
ATOM 1565 C CA . PHE A 1 196 ? 14.886 25.748 57.880 1.00 73.94 196 PHE A CA 1
ATOM 1566 C C . PHE A 1 196 ? 13.373 25.524 57.766 1.00 73.94 196 PHE A C 1
ATOM 1568 O O . PHE A 1 196 ? 12.909 24.388 57.798 1.00 73.94 196 PHE A O 1
ATOM 1575 N N . SER A 1 197 ? 12.608 26.613 57.693 1.00 79.12 197 SER A N 1
ATOM 1576 C CA . SER A 1 197 ? 11.142 26.601 57.665 1.00 79.12 197 SER A CA 1
ATOM 1577 C C . SER A 1 197 ? 10.586 26.843 56.260 1.00 79.12 197 SER A C 1
ATOM 1579 O O . SER A 1 197 ? 9.543 27.483 56.116 1.00 79.12 197 SER A O 1
ATOM 1581 N N . ALA A 1 198 ? 11.295 26.422 55.209 1.00 76.56 198 ALA A N 1
ATOM 1582 C CA . ALA A 1 198 ? 10.740 26.533 53.868 1.00 76.56 198 ALA A CA 1
ATOM 1583 C C . ALA A 1 198 ? 9.717 25.414 53.673 1.00 76.56 198 ALA A C 1
ATOM 1585 O O . ALA A 1 198 ? 10.063 24.235 53.665 1.00 76.56 198 ALA A O 1
ATOM 1586 N N . THR A 1 199 ? 8.452 25.795 53.546 1.00 75.62 199 THR A N 1
ATOM 1587 C CA . THR A 1 199 ? 7.381 24.888 53.143 1.00 75.62 199 THR A CA 1
ATOM 1588 C C . THR A 1 199 ? 7.354 24.799 51.624 1.00 75.62 199 THR A C 1
ATOM 1590 O O . THR A 1 199 ? 7.471 25.819 50.932 1.00 75.62 199 THR A O 1
ATOM 1593 N N . SER A 1 200 ? 7.243 23.578 51.100 1.00 80.75 200 SER A N 1
ATOM 1594 C CA . SER A 1 200 ? 7.150 23.361 49.658 1.00 80.75 200 SER A CA 1
ATOM 1595 C C . SER A 1 200 ? 5.868 24.004 49.114 1.00 80.75 200 SER A C 1
ATOM 1597 O O . SER A 1 200 ? 4.879 24.137 49.836 1.00 80.75 200 SER A O 1
ATOM 1599 N N . SER A 1 201 ? 5.861 24.428 47.845 1.00 76.62 201 SER A N 1
ATOM 1600 C CA . SER A 1 201 ? 4.622 24.905 47.205 1.00 76.62 201 SER A CA 1
ATOM 1601 C C . SER A 1 201 ? 3.546 23.819 47.215 1.00 76.62 201 SER A C 1
ATOM 1603 O O . SER A 1 201 ? 2.383 24.112 47.442 1.00 76.62 201 SER A O 1
ATOM 1605 N N . TYR A 1 202 ? 3.957 22.556 47.105 1.00 76.81 202 TYR A N 1
ATOM 1606 C CA . TYR A 1 202 ? 3.061 21.413 47.193 1.00 76.81 202 TYR A CA 1
ATOM 1607 C C . TYR A 1 202 ? 2.339 21.322 48.549 1.00 76.81 202 TYR A C 1
ATOM 1609 O O . TYR A 1 202 ? 1.130 21.118 48.573 1.00 76.81 202 TYR A O 1
ATOM 1617 N N . ASP A 1 203 ? 3.028 21.556 49.674 1.00 73.25 203 ASP A N 1
ATOM 1618 C CA . ASP A 1 203 ? 2.371 21.621 50.991 1.00 73.25 203 ASP A CA 1
ATOM 1619 C C . ASP A 1 203 ? 1.390 22.797 51.080 1.00 73.25 203 ASP A C 1
ATOM 1621 O O . ASP A 1 203 ? 0.361 22.705 51.743 1.00 73.25 203 ASP A O 1
ATOM 1625 N N . LYS A 1 204 ? 1.671 23.918 50.410 1.00 73.31 204 LYS A N 1
ATOM 1626 C CA . LYS A 1 204 ? 0.743 25.060 50.392 1.00 73.31 204 LYS A CA 1
ATOM 1627 C C . LYS A 1 204 ? -0.514 24.756 49.579 1.00 73.31 204 LYS A C 1
ATOM 1629 O O . LYS A 1 204 ? -1.598 25.157 49.991 1.00 73.31 204 LYS A O 1
ATOM 1634 N N . ASP A 1 205 ? -0.366 24.027 48.479 1.00 77.38 205 ASP A N 1
ATOM 1635 C CA . ASP A 1 205 ? -1.446 23.793 47.519 1.00 77.38 205 ASP A CA 1
ATOM 1636 C C . ASP A 1 205 ? -2.301 22.564 47.872 1.00 77.38 205 ASP A C 1
ATOM 1638 O O . ASP A 1 205 ? -3.487 22.514 47.542 1.00 77.38 205 ASP A O 1
ATOM 1642 N N . PHE A 1 206 ? -1.727 21.578 48.570 1.00 69.56 206 PHE A N 1
ATOM 1643 C CA . PHE A 1 206 ? -2.368 20.280 48.813 1.00 69.56 206 PHE A CA 1
ATOM 1644 C C . PHE A 1 206 ? -2.565 19.918 50.283 1.00 69.56 206 PHE A C 1
ATOM 1646 O O . PHE A 1 206 ? -3.072 18.828 50.572 1.00 69.56 206 PHE A O 1
ATOM 1653 N N . ASN A 1 207 ? -2.266 20.821 51.221 1.00 61.38 207 ASN A N 1
ATOM 1654 C CA . ASN A 1 207 ? -2.752 20.666 52.587 1.00 61.38 207 ASN A CA 1
ATOM 1655 C C . ASN A 1 207 ? -4.279 20.791 52.592 1.00 61.38 207 ASN A C 1
ATOM 1657 O O . ASN A 1 207 ? -4.861 21.872 52.656 1.00 61.38 207 ASN A O 1
ATOM 1661 N N . LYS A 1 208 ? -4.920 19.625 52.484 1.00 57.34 208 LYS A N 1
ATOM 1662 C CA . LYS A 1 208 ? -6.350 19.381 52.648 1.00 57.34 208 LYS A CA 1
ATOM 1663 C C . LYS A 1 208 ? -6.811 20.145 53.890 1.00 57.34 208 LYS A C 1
ATOM 1665 O O . LYS A 1 208 ? -6.444 19.766 54.998 1.00 57.34 208 LYS A O 1
ATOM 1670 N N . ALA A 1 209 ? -7.567 21.225 53.700 1.00 58.56 209 ALA A N 1
ATOM 1671 C CA . ALA A 1 209 ? -8.056 22.055 54.793 1.00 58.56 209 ALA A CA 1
ATOM 1672 C C . ALA A 1 209 ? -8.730 21.169 55.856 1.00 58.56 209 ALA A C 1
ATOM 1674 O O . ALA A 1 209 ? -9.781 20.575 55.602 1.00 58.56 209 ALA A O 1
ATOM 1675 N N . SER A 1 210 ? -8.106 21.058 57.033 1.00 59.34 210 SER A N 1
ATOM 1676 C CA . SER A 1 210 ? -8.647 20.343 58.196 1.00 59.34 210 SER A CA 1
ATOM 1677 C C . SER A 1 210 ? -9.861 21.051 58.802 1.00 59.34 210 SER A C 1
ATOM 1679 O O . SER A 1 210 ? -10.540 20.485 59.650 1.00 59.34 210 SER A O 1
ATOM 1681 N N . ASP A 1 211 ? -10.189 22.248 58.316 1.00 54.66 211 ASP A N 1
ATOM 1682 C CA . ASP A 1 211 ? -11.274 23.092 58.815 1.00 54.66 211 ASP A CA 1
ATOM 1683 C C . ASP A 1 211 ? -12.603 22.850 58.097 1.00 54.66 211 ASP A C 1
ATOM 1685 O O . ASP A 1 211 ? -13.372 23.774 57.829 1.00 54.66 211 ASP A O 1
ATOM 1689 N N . ARG A 1 212 ? -12.932 21.588 57.811 1.00 55.72 212 ARG A N 1
ATOM 1690 C CA . ARG A 1 212 ? -14.352 21.242 57.723 1.00 55.72 212 ARG A CA 1
ATOM 1691 C C . ARG A 1 212 ? -14.810 20.924 59.140 1.00 55.72 212 ARG A C 1
ATOM 1693 O O . ARG A 1 212 ? -14.518 19.819 59.600 1.00 55.72 212 ARG A O 1
ATOM 1700 N N . PRO A 1 213 ? -15.520 21.837 59.837 1.00 55.59 213 PRO A N 1
ATOM 1701 C CA . PRO A 1 213 ? -16.200 21.473 61.064 1.00 55.59 213 PRO A CA 1
ATOM 1702 C C . PRO A 1 213 ? -17.148 20.337 60.705 1.00 55.59 213 PRO A C 1
ATOM 1704 O O . PRO A 1 213 ? -18.165 20.524 60.035 1.00 55.59 213 PRO A O 1
ATOM 1707 N N . THR A 1 214 ? -16.781 19.130 61.113 1.00 56.25 214 THR A N 1
ATOM 1708 C CA . THR A 1 214 ? -17.678 17.989 61.127 1.00 56.25 214 THR A CA 1
ATOM 1709 C C . THR A 1 214 ? -18.683 18.294 62.227 1.00 56.25 214 THR A C 1
ATOM 1711 O O . THR A 1 214 ? -18.564 17.841 63.360 1.00 56.25 214 THR A O 1
ATOM 1714 N N . LYS A 1 215 ? -19.690 19.112 61.899 1.00 56.62 215 LYS A N 1
ATOM 1715 C CA . LYS A 1 215 ? -20.987 18.989 62.550 1.00 56.62 215 LYS A CA 1
ATOM 1716 C C . LYS A 1 215 ? -21.426 17.571 62.232 1.00 56.62 215 LYS A C 1
ATOM 1718 O O . LYS A 1 215 ? -21.870 17.300 61.121 1.00 56.62 215 LYS A O 1
ATOM 1723 N N . ILE A 1 216 ? -21.174 16.661 63.164 1.00 58.16 216 ILE A N 1
ATOM 1724 C CA . ILE A 1 216 ? -21.791 15.344 63.175 1.00 58.16 216 ILE A CA 1
ATOM 1725 C C . ILE A 1 216 ? -23.291 15.657 63.169 1.00 58.16 216 ILE A C 1
ATOM 1727 O O . ILE A 1 216 ? -23.752 16.272 64.131 1.00 58.16 216 ILE A O 1
ATOM 1731 N N . PRO A 1 217 ? -24.032 15.390 62.079 1.00 51.25 217 PRO A N 1
ATOM 1732 C CA . PRO A 1 217 ? -25.464 15.620 62.104 1.00 51.25 217 PRO A CA 1
ATOM 1733 C C . PRO A 1 217 ? -26.031 14.728 63.203 1.00 51.25 217 PRO A C 1
ATOM 1735 O O . PRO A 1 217 ? -25.653 13.554 63.297 1.00 51.25 217 PRO A O 1
ATOM 1738 N N . ASP A 1 218 ? -26.880 15.305 64.053 1.00 57.19 218 ASP A N 1
ATOM 1739 C CA . ASP A 1 218 ? -27.587 14.568 65.091 1.00 57.19 218 ASP A CA 1
ATOM 1740 C C . ASP A 1 218 ? -28.150 13.293 64.472 1.00 57.19 218 ASP A C 1
ATOM 1742 O O . ASP A 1 218 ? -28.863 13.326 63.464 1.00 57.19 218 ASP A O 1
ATOM 1746 N N . ARG A 1 219 ? -27.754 12.148 65.037 1.00 49.09 219 ARG A N 1
ATOM 1747 C CA . ARG A 1 219 ? -28.298 10.849 64.657 1.00 49.09 219 ARG A CA 1
ATOM 1748 C C . ARG A 1 219 ? -29.789 10.891 64.958 1.00 49.09 219 ARG A C 1
ATOM 1750 O O . ARG A 1 219 ? -30.207 10.600 66.074 1.00 49.09 219 ARG A O 1
ATOM 1757 N N . HIS A 1 220 ? -30.581 11.241 63.952 1.00 49.69 220 HIS A N 1
ATOM 1758 C CA . HIS A 1 220 ? -32.005 10.984 63.960 1.00 49.69 220 HIS A CA 1
ATOM 1759 C C . HIS A 1 220 ? -32.178 9.477 64.133 1.00 49.69 220 HIS A C 1
ATOM 1761 O O . HIS A 1 220 ? -31.843 8.688 63.250 1.00 49.69 220 HIS A O 1
ATOM 1767 N N . THR A 1 221 ? -32.701 9.082 65.288 1.00 53.28 221 THR A N 1
ATOM 1768 C CA . THR A 1 221 ? -33.204 7.741 65.604 1.00 53.28 221 THR A CA 1
ATOM 1769 C C . THR A 1 221 ? -34.504 7.463 64.839 1.00 53.28 221 THR A C 1
ATOM 1771 O O . THR A 1 221 ? -35.498 7.005 65.397 1.00 53.28 221 THR A O 1
ATOM 1774 N N . GLY A 1 222 ? -34.504 7.778 63.5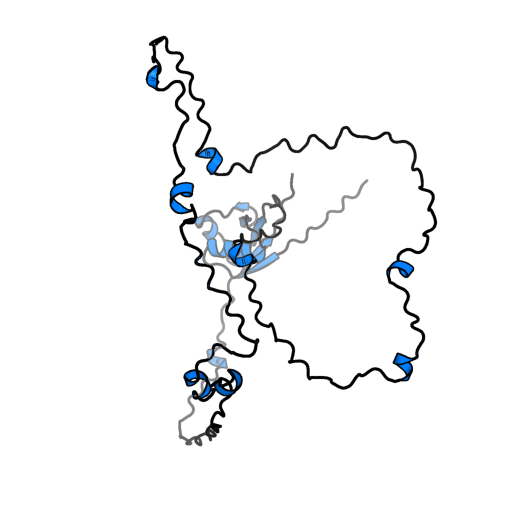42 1.00 53.72 222 GLY A N 1
ATOM 1775 C CA . GLY A 1 222 ? -35.592 7.500 62.625 1.00 53.72 222 GLY A CA 1
ATOM 1776 C C . GLY A 1 222 ? -35.636 6.006 62.351 1.00 53.72 222 GLY A C 1
ATOM 1777 O O . GLY A 1 222 ? -34.708 5.438 61.776 1.00 53.72 222 GLY A O 1
ATOM 1778 N N . ILE A 1 223 ? -36.716 5.376 62.801 1.00 56.06 223 ILE A N 1
ATOM 1779 C CA . ILE A 1 223 ? -37.152 4.040 62.394 1.00 56.06 223 ILE A CA 1
ATOM 1780 C C . ILE A 1 223 ? -36.997 3.965 60.867 1.00 56.06 223 ILE A C 1
ATOM 1782 O O . ILE A 1 223 ? -37.484 4.847 60.166 1.00 56.06 223 ILE A O 1
ATOM 1786 N N . GLY A 1 224 ? -36.256 2.970 60.372 1.00 47.38 224 GLY A N 1
ATOM 1787 C CA . GLY A 1 224 ? -35.602 2.945 59.052 1.00 47.38 224 GLY A CA 1
ATOM 1788 C C . GLY A 1 224 ? -36.484 2.938 57.793 1.00 47.38 224 GLY A C 1
ATOM 1789 O O . GLY A 1 224 ? -36.069 2.368 56.791 1.00 47.38 224 GLY A O 1
ATOM 1790 N N . ASN A 1 225 ? -37.661 3.566 57.819 1.00 57.56 225 ASN A N 1
ATOM 1791 C CA . ASN A 1 225 ? -38.585 3.710 56.694 1.00 57.56 225 ASN A CA 1
ATOM 1792 C C . ASN A 1 225 ? -38.850 5.167 56.270 1.00 57.56 225 ASN A C 1
ATOM 1794 O O . ASN A 1 225 ? -39.565 5.383 55.288 1.00 57.56 225 ASN A O 1
ATOM 1798 N N . ASP A 1 226 ? -38.248 6.164 56.924 1.00 52.69 226 ASP A N 1
ATOM 1799 C CA . ASP A 1 226 ? -38.350 7.563 56.489 1.00 52.69 226 ASP A CA 1
ATOM 1800 C C . ASP A 1 226 ? -37.385 7.840 55.327 1.00 52.69 226 ASP A C 1
ATOM 1802 O O . ASP A 1 226 ? -36.315 8.433 55.457 1.00 52.69 226 ASP A O 1
ATOM 1806 N N . SER A 1 227 ? -37.780 7.351 54.151 1.00 59.44 227 SER A N 1
ATOM 1807 C CA . SER A 1 227 ? -37.159 7.677 52.872 1.00 59.44 227 SER A CA 1
ATOM 1808 C C . SER A 1 227 ? -37.150 9.197 52.673 1.00 59.44 227 SER A C 1
ATOM 1810 O O . SER A 1 227 ? -38.195 9.844 52.713 1.00 59.44 227 SER A O 1
ATOM 1812 N N . THR A 1 228 ? -35.973 9.762 52.410 1.00 58.22 228 THR A N 1
ATOM 1813 C CA . THR A 1 228 ? -35.720 11.198 52.181 1.00 58.22 228 THR A CA 1
ATOM 1814 C C . THR A 1 228 ? -36.346 11.752 50.896 1.00 58.22 228 THR A C 1
ATOM 1816 O O . THR A 1 228 ? -36.168 12.926 50.567 1.00 58.22 228 THR A O 1
ATOM 1819 N N . LEU A 1 229 ? -37.100 10.934 50.159 1.00 60.41 229 LEU A N 1
ATOM 1820 C CA . LEU A 1 229 ? -37.901 11.376 49.028 1.00 60.41 229 LEU A CA 1
ATOM 1821 C C . LEU A 1 229 ? -39.081 12.187 49.567 1.00 60.41 229 LEU A C 1
ATOM 1823 O O . LEU A 1 229 ? -40.080 11.633 50.030 1.00 60.41 229 LEU A O 1
ATOM 1827 N N . THR A 1 230 ? -38.946 13.514 49.521 1.00 65.69 230 THR A N 1
ATOM 1828 C CA . THR A 1 230 ? -40.025 14.453 49.843 1.00 65.69 230 THR A CA 1
ATOM 1829 C C . THR A 1 230 ? -41.305 14.039 49.113 1.00 65.69 230 THR A C 1
ATOM 1831 O O . THR A 1 230 ? -41.263 13.539 47.989 1.00 65.69 230 THR A O 1
ATOM 1834 N N . ASN A 1 231 ? -42.475 14.261 49.721 1.00 63.81 231 ASN A N 1
ATOM 1835 C CA . ASN A 1 231 ? -43.768 13.924 49.102 1.00 63.81 231 ASN A CA 1
ATOM 1836 C C . ASN A 1 231 ? -43.961 14.551 47.703 1.00 63.81 231 ASN A C 1
ATOM 1838 O O . ASN A 1 231 ? -44.802 14.084 46.942 1.00 63.81 231 ASN A O 1
ATOM 1842 N N . ALA A 1 232 ? -43.175 15.576 47.352 1.00 64.25 232 ALA A N 1
ATOM 1843 C CA . ALA A 1 232 ? -43.086 16.124 46.004 1.00 64.25 232 ALA A CA 1
ATOM 1844 C C . ALA A 1 232 ? -42.511 15.114 44.991 1.00 64.25 232 ALA A C 1
ATOM 1846 O O . ALA A 1 232 ? -43.093 14.942 43.927 1.00 64.25 232 ALA A O 1
ATOM 1847 N N . VAL A 1 233 ? -41.448 14.377 45.335 1.00 69.50 233 VAL A N 1
ATOM 1848 C CA . VAL A 1 233 ? -40.841 13.369 44.446 1.00 69.50 233 VAL A CA 1
ATOM 1849 C C . VAL A 1 233 ? -41.752 12.153 44.266 1.00 69.50 233 VAL A C 1
ATOM 1851 O O . VAL A 1 233 ? -41.801 11.586 43.183 1.00 69.50 233 VAL A O 1
ATOM 1854 N N . ARG A 1 234 ? -42.556 11.796 45.279 1.00 69.69 234 ARG A N 1
ATOM 1855 C CA . ARG A 1 234 ? -43.576 10.733 45.150 1.00 69.69 234 ARG A CA 1
ATOM 1856 C C . ARG A 1 234 ? -44.744 11.107 44.231 1.00 69.69 234 ARG A C 1
ATOM 1858 O O . ARG A 1 234 ? -45.461 10.217 43.789 1.00 69.69 234 ARG A O 1
ATOM 1865 N N . LYS A 1 235 ? -44.967 12.403 43.988 1.00 78.44 235 LYS A N 1
ATOM 1866 C CA . LYS A 1 235 ? -46.010 12.900 43.078 1.00 78.44 235 LYS A CA 1
ATOM 1867 C C . LYS A 1 235 ? -45.508 13.112 41.651 1.00 78.44 235 LYS A C 1
ATOM 1869 O O . LYS A 1 235 ? -46.340 13.277 40.764 1.00 78.44 235 LYS A O 1
ATOM 1874 N N . CYS A 1 236 ? -44.194 13.112 41.423 1.00 72.88 236 CYS A N 1
ATOM 1875 C CA . CYS A 1 236 ? -43.659 13.157 40.071 1.00 72.88 236 CYS A CA 1
ATOM 1876 C C . CYS A 1 236 ? -43.883 11.792 39.404 1.00 72.88 236 CYS A C 1
ATOM 1878 O O . CYS A 1 236 ? -43.449 10.778 39.961 1.00 72.88 236 CYS A O 1
ATOM 1880 N N . PRO A 1 237 ? -44.560 11.734 38.245 1.00 81.00 237 PRO A N 1
ATOM 1881 C CA . PRO A 1 237 ? -44.631 10.505 37.475 1.00 81.00 237 PRO A CA 1
ATOM 1882 C C . PRO A 1 237 ? -43.208 10.060 37.126 1.00 81.00 237 PRO A C 1
ATOM 1884 O O . PRO A 1 237 ? -42.331 10.873 36.837 1.00 81.00 237 PRO A O 1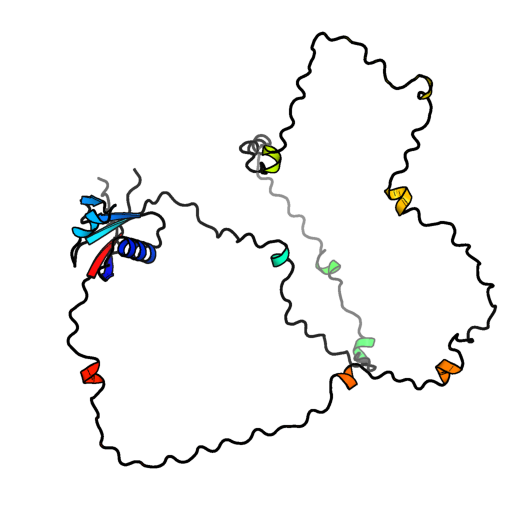
ATOM 1887 N N . PHE A 1 238 ? -42.957 8.759 37.227 1.00 79.38 238 PHE A N 1
ATOM 1888 C CA . PHE A 1 238 ? -41.651 8.198 36.919 1.00 79.38 238 PHE A CA 1
ATOM 1889 C C . PHE A 1 238 ? -41.482 8.117 35.398 1.00 79.38 238 PHE A C 1
ATOM 1891 O O . PHE A 1 238 ? -41.897 7.147 34.771 1.00 79.38 238 PHE A O 1
ATOM 1898 N N . GLU A 1 239 ? -40.886 9.155 34.817 1.00 82.00 239 GLU A N 1
ATOM 1899 C CA . GLU A 1 239 ? -40.575 9.265 33.386 1.00 82.00 239 GLU A CA 1
ATOM 1900 C C . GLU A 1 239 ? -39.203 8.652 33.063 1.00 82.00 239 GLU A C 1
ATOM 1902 O O . GLU A 1 239 ? -38.330 9.298 32.488 1.00 82.00 239 GLU A O 1
ATOM 1907 N N . ALA A 1 240 ? -38.960 7.408 33.478 1.00 78.94 240 ALA A N 1
ATOM 1908 C CA . ALA A 1 240 ? -37.780 6.693 33.004 1.00 78.94 240 ALA A CA 1
ATOM 1909 C C . ALA A 1 240 ? -38.151 5.884 31.764 1.00 78.94 240 ALA A C 1
ATOM 1911 O O . ALA A 1 240 ? -38.647 4.759 31.861 1.00 78.94 240 ALA A O 1
ATOM 1912 N N . GLU A 1 241 ? -37.896 6.456 30.595 1.00 85.56 241 GLU A N 1
ATOM 1913 C CA . GLU A 1 241 ? -37.900 5.688 29.358 1.00 85.56 241 GLU A CA 1
ATOM 1914 C C . GLU A 1 241 ? -36.589 4.911 29.246 1.00 85.56 241 GLU A C 1
ATOM 1916 O O . GLU A 1 241 ? -35.498 5.399 29.553 1.00 85.56 241 GLU A O 1
ATOM 1921 N N . SER A 1 242 ? -36.691 3.643 28.858 1.00 88.50 242 SER A N 1
ATOM 1922 C CA . SER A 1 242 ? -35.491 2.851 28.626 1.00 88.50 242 SER A CA 1
ATOM 1923 C C . SER A 1 242 ? -34.793 3.354 27.362 1.00 88.50 242 SER A C 1
ATOM 1925 O O . SER A 1 242 ? -35.442 3.586 26.346 1.00 88.50 242 SER A O 1
ATOM 1927 N N . ILE A 1 243 ? -33.458 3.396 27.378 1.00 86.44 243 ILE A N 1
ATOM 1928 C CA . ILE A 1 243 ? -32.639 3.723 26.191 1.00 86.44 243 ILE A CA 1
ATOM 1929 C C . ILE A 1 243 ? -33.024 2.829 24.996 1.00 86.44 243 ILE A C 1
ATOM 1931 O O . ILE A 1 243 ? -32.882 3.207 23.839 1.00 86.44 243 ILE A O 1
ATOM 1935 N N . TYR A 1 244 ? -33.548 1.631 25.267 1.00 86.00 244 TYR A N 1
ATOM 1936 C CA . TYR A 1 244 ? -34.050 0.725 24.244 1.00 86.00 244 TYR A CA 1
ATOM 1937 C C . TYR A 1 244 ? -35.312 1.251 23.535 1.00 86.00 244 TYR A C 1
ATOM 1939 O O . TYR A 1 244 ? -35.373 1.185 22.314 1.00 86.00 244 TYR A O 1
ATOM 1947 N N . GLN A 1 245 ? -36.292 1.800 24.260 1.00 88.25 245 GLN A N 1
ATOM 1948 C CA . GLN A 1 245 ? -37.474 2.426 23.644 1.00 88.25 245 GLN A CA 1
ATOM 1949 C C . GLN A 1 245 ? -37.105 3.664 22.824 1.00 88.25 245 GLN A C 1
ATOM 1951 O O . GLN A 1 245 ? -37.675 3.871 21.759 1.00 88.25 245 GLN A O 1
ATOM 1956 N N . GLU A 1 246 ? -36.116 4.433 23.280 1.00 89.50 246 GLU A N 1
ATOM 1957 C CA . GLU A 1 246 ? -35.612 5.598 22.547 1.00 89.50 246 GLU A CA 1
ATOM 1958 C C . GLU A 1 246 ? -34.869 5.193 21.260 1.00 89.50 246 GLU A C 1
ATOM 1960 O O . GLU A 1 246 ? -34.996 5.838 20.222 1.00 89.50 246 GLU A O 1
ATOM 1965 N N . SER A 1 247 ? -34.111 4.092 21.307 1.00 86.81 247 SER A N 1
ATOM 1966 C CA . SER A 1 247 ? -33.233 3.677 20.203 1.00 86.81 247 SER A CA 1
ATOM 1967 C C . SER A 1 247 ? -33.935 2.887 19.096 1.00 86.81 247 SER A C 1
ATOM 1969 O O . SER A 1 247 ? -33.407 2.804 17.989 1.00 86.81 247 SER A O 1
ATOM 1971 N N . TYR A 1 248 ? -35.083 2.268 19.375 1.00 87.75 248 TYR A N 1
ATOM 1972 C CA . TYR A 1 248 ? -35.772 1.380 18.434 1.00 87.75 248 TYR A CA 1
ATOM 1973 C C . TYR A 1 248 ? -37.190 1.876 18.164 1.00 87.75 248 TYR A C 1
ATOM 1975 O O . TYR A 1 248 ? -38.176 1.282 18.598 1.00 87.75 248 TYR A O 1
ATOM 1983 N N . LEU A 1 249 ? -37.275 2.978 17.420 1.00 91.88 249 LEU A N 1
ATOM 1984 C CA . LEU A 1 249 ? -38.534 3.497 16.900 1.00 91.88 249 LEU A CA 1
ATOM 1985 C C . LEU A 1 249 ? -38.898 2.792 15.590 1.00 91.88 249 LEU A C 1
ATOM 1987 O O . LEU A 1 249 ? -38.037 2.431 14.786 1.00 91.88 249 LEU A O 1
ATOM 1991 N N . GLU A 1 250 ? -40.194 2.596 15.366 1.00 90.50 250 GLU A N 1
ATOM 1992 C CA . GLU A 1 250 ? -40.691 2.003 14.130 1.00 90.50 250 GLU A CA 1
ATOM 1993 C C . GLU A 1 250 ? -40.457 2.978 12.969 1.00 90.50 250 GLU A C 1
ATOM 1995 O O . GLU A 1 250 ? -41.104 4.020 12.850 1.00 90.50 250 GLU A O 1
ATOM 2000 N N . HIS A 1 251 ? -39.481 2.664 12.118 1.00 86.31 251 HIS A N 1
ATOM 2001 C CA . HIS A 1 251 ? -39.199 3.470 10.939 1.00 86.31 251 HIS A CA 1
ATOM 2002 C C . HIS A 1 251 ? -40.191 3.137 9.817 1.00 86.31 251 HIS A C 1
ATOM 2004 O O . HIS A 1 251 ? -40.423 1.958 9.531 1.00 86.31 251 HIS A O 1
ATOM 2010 N N . PRO A 1 252 ? -40.758 4.148 9.133 1.00 82.44 252 PRO A N 1
ATOM 2011 C CA . PRO A 1 252 ? -41.675 3.906 8.032 1.00 82.44 252 PRO A CA 1
ATOM 2012 C C . PRO A 1 252 ? -40.952 3.186 6.892 1.00 82.44 252 PRO A C 1
ATOM 2014 O O . PRO A 1 252 ? -39.914 3.629 6.399 1.00 82.44 252 PRO A O 1
ATOM 2017 N N . PHE A 1 253 ? -41.526 2.068 6.453 1.00 76.38 253 PHE A N 1
ATOM 2018 C CA . PHE A 1 253 ? -41.014 1.306 5.320 1.00 76.38 253 PHE A CA 1
ATOM 2019 C C . PHE A 1 253 ? -41.208 2.099 4.018 1.00 76.38 253 PHE A C 1
ATOM 2021 O O . PHE A 1 253 ? -42.310 2.162 3.469 1.00 76.38 253 PHE A O 1
ATOM 2028 N N . CYS A 1 254 ? -40.131 2.677 3.485 1.00 73.81 254 CYS A N 1
ATOM 2029 C CA . CYS A 1 254 ? -40.135 3.253 2.142 1.00 73.81 254 CYS A CA 1
ATOM 2030 C C . CYS A 1 254 ? -39.913 2.148 1.103 1.00 73.81 254 CYS A C 1
ATOM 2032 O O . CYS A 1 254 ? -38.824 1.590 0.993 1.00 73.81 254 CYS A O 1
ATOM 2034 N N . LYS A 1 255 ? -40.954 1.835 0.321 1.00 78.06 255 LYS A N 1
ATOM 2035 C CA . LYS A 1 255 ? -40.822 0.983 -0.868 1.00 78.06 255 LYS A CA 1
ATOM 2036 C C . LYS A 1 255 ? -40.094 1.771 -1.951 1.00 78.06 255 LYS A C 1
ATOM 2038 O O . LYS A 1 255 ? -40.576 2.821 -2.372 1.00 78.06 255 LYS A O 1
ATOM 2043 N N . GLU A 1 256 ? -38.959 1.261 -2.409 1.00 77.56 256 GLU A N 1
ATOM 2044 C CA . GLU A 1 256 ? -38.238 1.876 -3.519 1.00 77.56 256 GLU A CA 1
ATOM 2045 C C . GLU A 1 256 ? -39.107 1.873 -4.790 1.00 77.56 256 GLU A C 1
ATOM 2047 O O . GLU A 1 256 ? -39.732 0.853 -5.116 1.00 77.56 256 GLU A O 1
ATOM 2052 N N . PRO A 1 257 ? -39.195 3.001 -5.518 1.00 76.31 257 PRO A N 1
ATOM 2053 C CA . PRO A 1 257 ? -39.960 3.058 -6.751 1.00 76.31 257 PRO A CA 1
ATOM 2054 C C . PRO A 1 257 ? -39.278 2.198 -7.820 1.00 76.31 257 PRO A C 1
ATOM 2056 O O . PRO A 1 257 ? -38.137 2.440 -8.209 1.00 76.31 257 PRO A O 1
ATOM 2059 N N . GLY A 1 258 ? -39.996 1.191 -8.322 1.00 75.06 258 GLY A N 1
ATOM 2060 C CA . GLY A 1 258 ? -39.502 0.320 -9.385 1.00 75.06 258 GLY A CA 1
ATOM 2061 C C . GLY A 1 258 ? -39.244 1.103 -10.673 1.00 75.06 258 GLY A C 1
ATOM 2062 O O . GLY A 1 258 ? -40.181 1.548 -11.339 1.00 75.06 258 GLY A O 1
ATOM 2063 N N . VAL A 1 259 ? -37.973 1.253 -11.043 1.00 72.75 259 VAL A N 1
ATOM 2064 C CA . VAL A 1 259 ? -37.556 1.936 -12.272 1.00 72.75 259 VAL A CA 1
ATOM 2065 C C . VAL A 1 259 ? -37.837 1.023 -13.466 1.00 72.75 259 VAL A C 1
ATOM 2067 O O . VAL A 1 259 ? -37.112 0.063 -13.720 1.00 72.75 259 VAL A O 1
ATOM 2070 N N . LYS A 1 260 ? -38.908 1.304 -14.216 1.00 72.25 260 LYS A N 1
ATOM 2071 C CA . LYS A 1 260 ? -39.148 0.647 -15.508 1.00 72.25 260 LYS A CA 1
ATOM 2072 C C . LYS A 1 260 ? -38.319 1.352 -16.588 1.00 72.25 260 LYS A C 1
ATOM 2074 O O . LYS A 1 260 ? -38.391 2.578 -16.679 1.00 72.25 260 LYS A O 1
ATOM 2079 N N . PRO A 1 261 ? -37.556 0.623 -17.421 1.00 70.69 261 PRO A N 1
ATOM 2080 C CA . PRO A 1 261 ? -36.757 1.243 -18.469 1.00 70.69 261 PRO A CA 1
ATOM 2081 C C . PRO A 1 261 ? -37.670 1.888 -19.520 1.00 70.69 261 PRO A C 1
ATOM 2083 O O . PRO A 1 261 ? -38.554 1.234 -20.077 1.00 70.69 261 PRO A O 1
ATOM 2086 N N . MET A 1 262 ? -37.456 3.178 -19.792 1.00 65.81 262 MET A N 1
ATOM 2087 C CA . MET A 1 262 ? -38.094 3.887 -20.903 1.00 65.81 262 MET A CA 1
ATOM 2088 C C . MET A 1 262 ? -37.735 3.184 -22.217 1.00 65.81 262 MET A C 1
ATOM 2090 O O . MET A 1 262 ? -36.561 3.077 -22.570 1.00 65.81 262 MET A O 1
ATOM 2094 N N . GLY A 1 263 ? -38.745 2.684 -22.932 1.00 62.41 263 GLY A N 1
ATOM 2095 C CA . GLY A 1 263 ? -38.559 1.992 -24.205 1.00 62.41 263 GLY A CA 1
ATOM 2096 C C . GLY A 1 263 ? -37.800 2.852 -25.220 1.00 62.41 263 GLY A C 1
ATOM 2097 O O . GLY A 1 263 ? -38.091 4.035 -25.392 1.00 62.41 263 GLY A O 1
ATOM 2098 N N . ALA A 1 264 ? -36.814 2.255 -25.890 1.00 61.72 264 ALA A N 1
ATOM 2099 C CA . ALA A 1 264 ? -35.934 2.958 -26.816 1.00 61.72 264 ALA A CA 1
ATOM 2100 C C . ALA A 1 264 ? -36.672 3.389 -28.098 1.00 61.72 264 ALA A C 1
ATOM 2102 O O . ALA A 1 264 ? -37.186 2.558 -28.853 1.00 61.72 264 ALA A O 1
ATOM 2103 N N . ALA A 1 265 ? -36.680 4.695 -28.372 1.00 59.84 265 ALA A N 1
ATOM 2104 C CA . ALA A 1 265 ? -37.162 5.256 -29.629 1.00 59.84 265 ALA A CA 1
ATOM 2105 C C . ALA A 1 265 ? -36.230 4.854 -30.790 1.00 59.84 265 ALA A C 1
ATOM 2107 O O . ALA A 1 265 ? -35.021 5.078 -30.744 1.00 59.84 265 ALA A O 1
ATOM 2108 N N . ARG A 1 266 ? -36.782 4.250 -31.851 1.00 59.22 266 ARG A N 1
ATOM 2109 C CA . ARG A 1 266 ? -36.015 3.782 -33.020 1.00 59.22 266 ARG A CA 1
ATOM 2110 C C . ARG A 1 266 ? -35.760 4.927 -34.009 1.00 59.22 266 ARG A C 1
ATOM 2112 O O . ARG A 1 266 ? -36.602 5.213 -34.857 1.00 59.22 266 ARG A O 1
ATOM 2119 N N . GLY A 1 267 ? -34.595 5.566 -33.912 1.00 63.38 267 GLY A N 1
ATOM 2120 C CA . GLY A 1 267 ? -34.118 6.570 -34.874 1.00 63.38 267 GLY A CA 1
ATOM 2121 C C . GLY A 1 267 ? -33.422 5.955 -36.100 1.00 63.38 267 GLY A C 1
ATOM 2122 O O . GLY A 1 267 ? -32.604 5.048 -35.967 1.00 63.38 267 GLY A O 1
ATOM 2123 N N . LYS A 1 268 ? -33.734 6.461 -37.303 1.00 60.25 268 LYS A N 1
ATOM 2124 C CA . LYS A 1 268 ? -33.145 6.065 -38.599 1.00 60.25 268 LYS A CA 1
ATOM 2125 C C . LYS A 1 268 ? -31.825 6.810 -38.866 1.00 60.25 268 LYS A C 1
ATOM 2127 O O . LYS A 1 268 ? -31.815 7.765 -39.639 1.00 60.25 268 LYS A O 1
ATOM 2132 N N . HIS A 1 269 ? -30.715 6.395 -38.258 1.00 66.44 269 HIS A N 1
ATOM 2133 C CA . HIS A 1 269 ? -29.385 6.896 -38.641 1.00 66.44 269 HIS A CA 1
ATOM 2134 C C . HIS A 1 269 ? -28.651 5.909 -39.555 1.00 66.44 269 HIS A C 1
ATOM 2136 O O . HIS A 1 269 ? -28.640 4.706 -39.304 1.00 66.44 269 HIS A O 1
ATOM 2142 N N . ALA A 1 270 ? -28.038 6.428 -40.625 1.00 68.75 270 ALA A N 1
ATOM 2143 C CA . ALA A 1 270 ? -27.210 5.640 -41.533 1.00 68.75 270 ALA A CA 1
ATOM 2144 C C . ALA 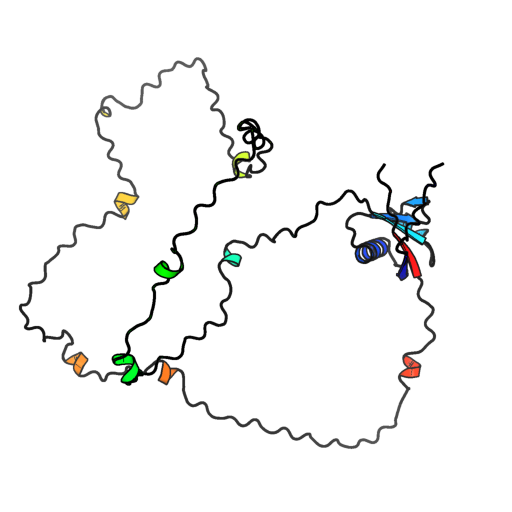A 1 270 ? -25.930 5.161 -40.826 1.00 68.75 270 ALA A C 1
ATOM 2146 O O . ALA A 1 270 ? -25.268 5.926 -40.122 1.00 68.75 270 ALA A O 1
ATOM 2147 N N . PHE A 1 271 ? -25.589 3.884 -41.015 1.00 69.62 271 PHE A N 1
ATOM 2148 C CA . PHE A 1 271 ? -24.493 3.218 -40.317 1.00 69.62 271 PHE A CA 1
ATOM 2149 C C . PHE A 1 271 ? -23.135 3.627 -40.896 1.00 69.62 271 PHE A C 1
ATOM 2151 O O . PHE A 1 271 ? -22.727 3.168 -41.961 1.00 69.62 271 PHE A O 1
ATOM 2158 N N . LYS A 1 272 ? -22.416 4.482 -40.167 1.00 70.44 272 LYS A N 1
ATOM 2159 C CA . LYS A 1 272 ? -21.027 4.859 -40.458 1.00 70.44 272 LYS A CA 1
ATOM 2160 C C . LYS A 1 272 ? -20.065 3.925 -39.717 1.00 70.44 272 LYS A C 1
ATOM 2162 O O . LYS A 1 272 ? -19.280 4.361 -38.882 1.00 70.44 272 LYS A O 1
ATOM 2167 N N . GLY A 1 273 ? -20.190 2.623 -39.961 1.00 62.59 273 GLY A N 1
ATOM 2168 C CA . GLY A 1 273 ? -19.363 1.623 -39.296 1.00 62.59 273 GLY A CA 1
ATOM 2169 C C . GLY A 1 273 ? -18.009 1.465 -39.970 1.00 62.59 273 GLY A C 1
ATOM 2170 O O . GLY A 1 273 ? -17.906 0.798 -40.997 1.00 62.59 273 GLY A O 1
ATOM 2171 N N . ASN A 1 274 ? -16.966 2.018 -39.357 1.00 66.81 274 ASN A N 1
ATOM 2172 C CA . ASN A 1 274 ? -15.617 1.497 -39.533 1.00 66.81 274 ASN A CA 1
ATOM 2173 C C . ASN A 1 274 ? -15.432 0.356 -38.531 1.00 66.81 274 ASN A C 1
ATOM 2175 O O . ASN A 1 274 ? -15.724 0.504 -37.349 1.00 66.81 274 ASN A O 1
ATOM 2179 N N . SER A 1 275 ? -14.983 -0.807 -39.001 1.00 74.44 275 SER A N 1
ATOM 2180 C CA . SER A 1 275 ? -14.677 -1.926 -38.112 1.00 74.44 275 SER A CA 1
ATOM 2181 C C . SER A 1 275 ? -13.498 -1.555 -37.213 1.00 74.44 275 SER A C 1
ATOM 2183 O O . SER A 1 275 ? -12.441 -1.201 -37.745 1.00 74.44 275 SER A O 1
ATOM 2185 N N . GLU A 1 276 ? -13.640 -1.736 -35.900 1.00 70.94 276 GLU A N 1
ATOM 2186 C CA . GLU A 1 276 ? -12.567 -1.547 -34.908 1.00 70.94 276 GLU A CA 1
ATOM 2187 C C . GLU A 1 276 ? -11.261 -2.235 -35.326 1.00 70.94 276 GLU A C 1
ATOM 2189 O O . GLU A 1 276 ? -10.175 -1.696 -35.141 1.00 70.94 276 GLU A O 1
ATOM 2194 N N . TYR A 1 277 ? -11.366 -3.386 -35.997 1.00 77.94 277 TYR A N 1
ATOM 2195 C CA . TYR A 1 277 ? -10.222 -4.122 -36.522 1.00 77.94 277 TYR A CA 1
ATOM 2196 C C . TYR A 1 277 ? -9.307 -3.272 -37.426 1.00 77.94 277 TYR A C 1
ATOM 2198 O O . TYR A 1 277 ? -8.084 -3.337 -37.326 1.00 77.94 277 TYR A O 1
ATOM 2206 N N . LYS A 1 278 ? -9.880 -2.432 -38.294 1.00 71.69 278 LYS A N 1
ATOM 2207 C CA . LYS A 1 278 ? -9.100 -1.573 -39.200 1.00 71.69 278 LYS A CA 1
ATOM 2208 C C . LYS A 1 278 ? -8.411 -0.421 -38.473 1.00 71.69 278 LYS A C 1
ATOM 2210 O O . LYS A 1 278 ? -7.340 -0.009 -38.902 1.00 71.69 278 LYS A O 1
ATOM 2215 N N . GLU A 1 279 ? -9.004 0.090 -37.398 1.00 71.50 279 GLU A N 1
ATOM 2216 C CA . GLU A 1 279 ? -8.406 1.170 -36.604 1.00 71.50 279 GLU A CA 1
ATOM 2217 C C . GLU A 1 279 ? -7.328 0.638 -35.650 1.00 71.50 279 GLU A C 1
ATOM 2219 O O . GLU A 1 279 ? -6.304 1.285 -35.431 1.00 71.50 279 GLU A O 1
ATOM 2224 N N . GLN A 1 280 ? -7.513 -0.572 -35.123 1.00 74.69 280 GLN A N 1
ATOM 2225 C CA . GLN A 1 280 ? -6.628 -1.144 -34.110 1.00 74.69 280 GLN A CA 1
ATOM 2226 C C . GLN A 1 280 ? -5.383 -1.828 -34.695 1.00 74.69 280 GLN A C 1
ATOM 2228 O O . GLN A 1 280 ? -4.316 -1.794 -34.071 1.00 74.69 280 GLN A O 1
ATOM 2233 N N . TYR A 1 281 ? -5.489 -2.425 -35.887 1.00 71.19 281 TYR A N 1
ATOM 2234 C CA . TYR A 1 281 ? -4.444 -3.278 -36.461 1.00 71.19 281 TYR A CA 1
ATOM 2235 C C . TYR A 1 281 ? -3.826 -2.687 -37.733 1.00 71.19 281 TYR A C 1
ATOM 2237 O O . TYR A 1 281 ? -3.863 -3.278 -38.811 1.00 71.19 281 TYR A O 1
ATOM 2245 N N . TYR A 1 282 ? -3.185 -1.527 -37.608 1.00 74.06 282 TYR A N 1
ATOM 2246 C CA . TYR A 1 282 ? -2.174 -1.100 -38.577 1.00 74.06 282 TYR A CA 1
ATOM 2247 C C . TYR A 1 282 ? -0.829 -1.770 -38.246 1.00 74.06 282 TYR A C 1
ATOM 2249 O O . TYR A 1 282 ? -0.568 -2.118 -37.092 1.00 74.06 282 TYR A O 1
ATOM 2257 N N . LYS A 1 283 ? 0.043 -1.982 -39.242 1.00 66.25 283 LYS A N 1
ATOM 2258 C CA . LYS A 1 283 ? 1.379 -2.568 -39.022 1.00 66.25 283 LYS A CA 1
ATOM 2259 C C . LYS A 1 283 ? 2.200 -1.658 -38.097 1.00 66.25 283 LYS A C 1
ATOM 2261 O O . LYS A 1 283 ? 2.799 -0.688 -38.552 1.00 66.25 283 LYS A O 1
ATOM 2266 N N . LYS A 1 284 ? 2.223 -1.966 -36.799 1.00 66.31 284 LYS A N 1
ATOM 2267 C CA . LYS A 1 284 ? 3.121 -1.334 -35.828 1.00 66.31 284 LYS A CA 1
ATOM 2268 C C . LYS A 1 284 ? 4.523 -1.903 -36.059 1.00 66.31 284 LYS A C 1
ATOM 2270 O O . LYS A 1 284 ? 4.690 -3.121 -36.061 1.00 66.31 284 LYS A O 1
ATOM 2275 N N . GLY A 1 285 ? 5.510 -1.038 -36.299 1.00 63.88 285 GLY A N 1
ATOM 2276 C CA . GLY A 1 285 ? 6.916 -1.450 -36.338 1.00 63.88 285 GLY A CA 1
ATOM 2277 C C . GLY A 1 285 ? 7.289 -2.160 -35.034 1.00 63.88 285 GLY A C 1
ATOM 2278 O O . GLY A 1 285 ? 6.754 -1.828 -33.974 1.00 63.88 285 GLY A O 1
ATOM 2279 N N . LEU A 1 286 ? 8.154 -3.171 -35.112 1.00 67.44 286 LEU A N 1
ATOM 2280 C CA . LEU A 1 286 ? 8.634 -3.868 -33.920 1.00 67.44 286 LEU A CA 1
ATOM 2281 C C . LEU A 1 286 ? 9.337 -2.854 -33.013 1.00 67.44 286 LEU A C 1
ATOM 2283 O O . LEU A 1 286 ? 10.195 -2.103 -33.469 1.00 67.44 286 LEU A O 1
ATOM 2287 N N . ALA A 1 287 ? 8.929 -2.802 -31.745 1.00 67.56 287 ALA A N 1
ATOM 2288 C CA . ALA A 1 287 ? 9.554 -1.915 -30.778 1.00 67.56 287 ALA A CA 1
ATOM 2289 C C . ALA A 1 287 ? 11.013 -2.350 -30.551 1.00 67.56 287 ALA A C 1
ATOM 2291 O O . ALA A 1 287 ? 11.243 -3.558 -30.414 1.00 67.56 287 ALA A O 1
ATOM 2292 N N . PRO A 1 288 ? 11.961 -1.402 -30.479 1.00 76.94 288 PRO A N 1
ATOM 2293 C CA . PRO A 1 288 ? 13.353 -1.705 -30.177 1.00 76.94 288 PRO A CA 1
ATOM 2294 C C . PRO A 1 288 ? 13.478 -2.394 -28.805 1.00 76.94 288 PRO A C 1
ATOM 2296 O O . PRO A 1 288 ? 12.740 -2.077 -27.862 1.00 76.94 288 PRO A O 1
ATOM 2299 N N . ARG A 1 289 ? 14.369 -3.380 -28.700 1.00 77.75 289 ARG A N 1
ATOM 2300 C CA . ARG A 1 289 ? 14.610 -4.260 -27.552 1.00 77.75 289 ARG A CA 1
ATOM 2301 C C . ARG A 1 289 ? 16.100 -4.332 -27.203 1.00 77.75 289 ARG A C 1
ATOM 2303 O O . ARG A 1 289 ? 16.927 -4.690 -28.031 1.00 77.75 289 ARG A O 1
ATOM 2310 N N . LEU A 1 290 ? 16.420 -4.119 -25.933 1.00 83.81 290 LEU A N 1
ATOM 2311 C CA . LEU A 1 290 ? 17.727 -4.405 -25.342 1.00 83.81 290 LEU A CA 1
ATOM 2312 C C . LEU A 1 290 ? 17.750 -5.774 -24.681 1.00 83.81 290 LEU A C 1
ATOM 2314 O O . LEU A 1 290 ? 16.728 -6.259 -24.187 1.00 83.81 290 LEU A O 1
ATOM 2318 N N . ARG A 1 291 ? 18.934 -6.379 -24.617 1.00 86.62 291 ARG A N 1
ATOM 2319 C CA . ARG A 1 291 ? 19.155 -7.597 -23.838 1.00 86.62 291 ARG A CA 1
ATOM 2320 C C . ARG A 1 291 ? 19.946 -7.248 -22.587 1.00 86.62 291 ARG A C 1
ATOM 2322 O O . ARG A 1 291 ? 21.059 -6.737 -22.671 1.00 86.62 291 ARG A O 1
ATOM 2329 N N . LEU A 1 292 ? 19.360 -7.508 -21.427 1.00 85.56 292 LEU A N 1
ATOM 2330 C CA . LEU A 1 292 ? 20.017 -7.367 -20.138 1.00 85.56 292 LEU A CA 1
ATOM 2331 C C . LEU A 1 292 ? 20.523 -8.729 -19.688 1.00 85.56 292 LEU A C 1
ATOM 2333 O O . LEU A 1 292 ? 19.738 -9.670 -19.599 1.00 85.56 292 LEU A O 1
ATOM 2337 N N . ARG A 1 293 ? 21.805 -8.836 -19.352 1.00 87.44 293 ARG A N 1
ATOM 2338 C CA . ARG A 1 293 ? 22.378 -10.064 -18.789 1.00 87.44 293 ARG A CA 1
ATOM 2339 C C . ARG A 1 293 ? 22.919 -9.795 -17.400 1.00 87.44 293 ARG A C 1
ATOM 2341 O O . ARG A 1 293 ? 23.695 -8.863 -17.200 1.00 87.44 293 ARG A O 1
ATOM 2348 N N . HIS A 1 294 ? 22.517 -10.612 -16.435 1.00 83.62 294 HIS A N 1
ATOM 2349 C CA . HIS A 1 294 ? 23.079 -10.535 -15.091 1.00 83.62 294 HIS A CA 1
ATOM 2350 C C . HIS A 1 294 ? 24.479 -11.152 -15.059 1.00 83.62 294 HIS A C 1
ATOM 2352 O O . HIS A 1 294 ? 24.687 -12.294 -15.489 1.00 83.62 294 HIS A O 1
ATOM 2358 N N . HIS A 1 295 ? 25.450 -10.388 -14.559 1.00 80.50 295 HIS A N 1
ATOM 2359 C CA . HIS A 1 295 ? 26.811 -10.867 -14.370 1.00 80.50 295 HIS A CA 1
ATOM 2360 C C . HIS A 1 295 ? 27.123 -10.984 -12.875 1.00 80.50 295 HIS A C 1
ATOM 2362 O O . HIS A 1 295 ? 27.250 -9.990 -12.156 1.00 80.50 295 HIS A O 1
ATOM 2368 N N . GLU A 1 296 ? 27.268 -12.221 -12.400 1.00 73.00 296 GLU A N 1
ATOM 2369 C CA . GLU A 1 296 ? 27.745 -12.493 -11.048 1.00 73.00 296 GLU A CA 1
ATOM 2370 C C . GLU A 1 296 ? 29.270 -12.394 -11.001 1.00 73.00 296 GLU A C 1
ATOM 2372 O O . GLU A 1 296 ? 29.976 -13.287 -11.478 1.00 73.00 296 GLU A O 1
ATOM 2377 N N . GLN A 1 297 ? 29.793 -11.322 -10.401 1.00 65.25 297 GLN A N 1
ATOM 2378 C CA . GLN A 1 297 ? 31.215 -11.267 -10.075 1.00 65.25 297 GLN A CA 1
ATOM 2379 C C . GLN A 1 297 ? 31.594 -12.380 -9.092 1.00 65.25 297 GLN A C 1
ATOM 2381 O O . GLN A 1 297 ? 30.858 -12.692 -8.155 1.00 65.25 297 GLN A O 1
ATOM 2386 N N . TRP A 1 298 ? 32.770 -12.957 -9.329 1.00 51.19 298 TRP A N 1
ATOM 2387 C CA . TRP A 1 298 ? 33.464 -13.825 -8.390 1.00 51.19 298 TRP A CA 1
ATOM 2388 C C . TRP A 1 298 ? 34.175 -12.931 -7.376 1.00 51.19 298 TRP A C 1
ATOM 2390 O O . TRP A 1 298 ? 34.887 -12.005 -7.766 1.00 51.19 298 TRP A O 1
ATOM 2400 N N . GLU A 1 299 ? 33.945 -13.180 -6.091 1.00 48.22 299 GLU A N 1
ATOM 2401 C CA . GLU A 1 299 ? 34.774 -12.610 -5.034 1.00 48.22 299 GLU A CA 1
ATOM 2402 C C . GLU A 1 299 ? 36.192 -13.175 -5.203 1.00 48.22 299 GLU A C 1
ATOM 2404 O O . GLU A 1 299 ? 36.371 -14.395 -5.243 1.00 48.22 299 GLU A O 1
ATOM 2409 N N . PHE A 1 300 ? 37.166 -12.284 -5.395 1.00 48.72 300 PHE A N 1
ATOM 2410 C CA . PHE A 1 300 ? 38.578 -12.568 -5.149 1.00 48.72 300 PHE A CA 1
ATOM 2411 C C . PHE A 1 300 ? 38.895 -12.218 -3.699 1.00 48.72 300 PHE A C 1
ATOM 2413 O O . PHE A 1 300 ? 38.392 -11.163 -3.241 1.00 48.72 300 PHE A O 1
#

Radius of gyration: 45.14 Å; chains: 1; bounding box: 91×78×107 Å